Protein AF-A0A954CMR4-F1 (afdb_monomer_lite)

Secondary structure (DSSP, 8-state):
----PPPPPP---HHHHHHHHHHHHHTT---HHHHHHHHHHHHH-HHHHHHHHHHHHHHHHHHHHHHHHHSS--------TT-HHHHHHHHHHHHHHHHHHHHHHHHHHHHHHHHHHHH-HHHHHHHTSPPPP-SSTHHHHHHHHHHHHHHHTTSTT-------------TTHHHHSS-PPPHHHHHHHHHHHHHHHHHH-TT-HHHHHHHHHHHHTTT-HHHHHHHHHHHHTS---HHHHHHHHHHHHHHHHHTT-HHHHHHHHHHHHHTTHHHH-GGGTTHHHHHHHHHHHTT-HHHHHHHHHHHHHH-GGGHHHHHHHHHH-HHHHHHHHH-HHHHHHHHHH-TTTS------

Sequence (356 aa):
MSILRPVPPSHEDPCLQIQADLSAMLDGELEASLVRRVLVHSDACPSCRSFLEGIRMQARAHHELHSVENGEPGEFVQIGSDDPMRVEVETLRRQLMENRRILARILYELGRGFVFMGVSPRFSRVVQREPVPLPDMFQRARNLLDEVERIAVVLPGSSTGVVRGSEWVRARELFESGEIRTPAENLARGQELLREALILDEEQHDARIHLGHALHLSENNDAARVEFEKVLSFEIDLETRSYALLNLGNVHLDDGRFEQAIECFTELVDSGIVERSSNFGLTHFNLAIAYGLIEDFEQCEVWLSRLYREMPHKRRMIAEQLRAHEYFAETLARHPRAQRFLAERLPGWFPIADVI

Foldseek 3Di:
DDDDDDDPPPPDDVLLVLLLLVVCLLVVNHDPLCLLVNLLCCVLPPVSVVSLVVLLVVLVVLVVVVVVVPPDDDDDDPDDDDDVVVVVVVVVNVVSLSSLLSNLSSLLSSLLLLLVCLVDVVSVVVSQDFRDDDPDSVPSSVVVVVVVVVVVVPDPDDPPDDDPDDDDQTSNNSPVVDDDDHSLSSLVSSLVSLVSSCSSPVLPLSSLLSNLVSCVSVVNLVSSLVSLVSSCPDPDDPVSVLSSLQSNLVSCVVVVVLVSSLVSLVVNVVVVVCVVDVVSVCSLVSNLQSCLLVVVLVSNLVSVLVSVVPCVVCLVVSLVVCCVPVSSVVSVVVPVVSLVVSCVRPVSNRPDDDDD

pLDDT: mean 71.42, std 22.3, range [28.52, 98.69]

Structure (mmCIF, N/CA/C/O backbone):
data_AF-A0A954CMR4-F1
#
_entry.id   AF-A0A954CMR4-F1
#
loop_
_atom_site.group_PDB
_atom_site.id
_atom_site.type_symbol
_atom_site.label_atom_id
_atom_site.label_alt_id
_atom_site.label_comp_id
_atom_site.label_asym_id
_atom_site.label_entity_id
_atom_site.label_seq_id
_atom_site.pdbx_PDB_ins_code
_atom_site.Cartn_x
_atom_site.Cartn_y
_atom_site.Cartn_z
_atom_site.occupancy
_atom_site.B_iso_or_equiv
_atom_site.auth_seq_id
_atom_site.auth_comp_id
_atom_site.auth_asym_id
_atom_site.auth_atom_id
_atom_site.pdbx_PDB_model_num
ATOM 1 N N . MET A 1 1 ? 39.146 52.221 -25.966 1.00 36.91 1 MET A N 1
ATOM 2 C CA . MET A 1 1 ? 38.914 51.167 -24.956 1.00 36.91 1 MET A CA 1
ATOM 3 C C . MET A 1 1 ? 37.447 50.775 -25.013 1.00 36.91 1 MET A C 1
ATOM 5 O O . MET A 1 1 ? 36.627 51.438 -24.394 1.00 36.91 1 MET A O 1
ATOM 9 N N . SER A 1 2 ? 37.112 49.780 -25.838 1.00 32.22 2 SER A N 1
ATOM 10 C CA . SER A 1 2 ? 35.761 49.215 -25.891 1.00 32.22 2 SER A CA 1
ATOM 11 C C . SER A 1 2 ? 35.738 48.018 -24.950 1.00 32.22 2 SER A C 1
ATOM 13 O O . SER A 1 2 ? 36.538 47.096 -25.100 1.00 32.22 2 SER A O 1
ATOM 15 N N . ILE A 1 3 ? 34.910 48.112 -23.916 1.00 33.34 3 ILE A N 1
ATOM 16 C CA . ILE A 1 3 ? 34.776 47.121 -22.854 1.00 33.34 3 ILE A CA 1
ATOM 17 C C . ILE A 1 3 ? 34.037 45.919 -23.448 1.00 33.34 3 ILE A C 1
ATOM 19 O O . ILE A 1 3 ? 32.872 46.025 -23.830 1.00 33.34 3 ILE A O 1
ATOM 23 N N . LEU A 1 4 ? 34.740 44.789 -23.546 1.00 33.97 4 LEU A N 1
ATOM 24 C CA . LEU A 1 4 ? 34.161 43.484 -23.850 1.00 33.97 4 LEU A CA 1
ATOM 25 C C . LEU A 1 4 ? 33.071 43.188 -22.813 1.00 33.97 4 LEU A C 1
ATOM 27 O O . LEU A 1 4 ? 33.357 43.048 -21.625 1.00 33.97 4 LEU A O 1
ATOM 31 N N . ARG A 1 5 ? 31.814 43.121 -23.260 1.00 31.88 5 ARG A N 1
ATOM 32 C CA . ARG A 1 5 ? 30.733 42.543 -22.458 1.00 31.88 5 ARG A CA 1
ATOM 33 C C . ARG A 1 5 ? 30.962 41.028 -22.373 1.00 31.88 5 ARG A C 1
ATOM 35 O O . ARG A 1 5 ? 31.237 40.425 -23.410 1.00 31.88 5 ARG A O 1
ATOM 42 N N . PRO A 1 6 ? 30.846 40.410 -21.188 1.00 30.78 6 PRO A N 1
ATOM 43 C CA . PRO A 1 6 ? 30.893 38.961 -21.074 1.00 30.78 6 PRO A CA 1
ATOM 44 C C . PRO A 1 6 ? 29.697 38.353 -21.816 1.00 30.78 6 PRO A C 1
ATOM 46 O O . PRO A 1 6 ? 28.562 38.811 -21.672 1.00 30.78 6 PRO A O 1
ATOM 49 N N . VAL A 1 7 ? 29.972 37.339 -22.635 1.00 32.53 7 VAL A N 1
ATOM 50 C CA . VAL A 1 7 ? 28.959 36.465 -23.236 1.00 32.53 7 VAL A CA 1
ATOM 51 C C . VAL A 1 7 ? 28.272 35.710 -22.085 1.00 32.53 7 VAL A C 1
ATOM 53 O O . VAL A 1 7 ? 28.987 35.149 -21.252 1.00 32.53 7 VAL A O 1
ATOM 56 N N . PRO A 1 8 ? 26.930 35.725 -21.967 1.00 31.34 8 PRO A N 1
ATOM 57 C CA . PRO A 1 8 ? 26.240 34.948 -20.939 1.00 31.34 8 PRO A CA 1
ATOM 58 C C . PRO A 1 8 ? 26.490 33.445 -21.159 1.00 31.34 8 PRO A C 1
ATOM 60 O O . PRO A 1 8 ? 26.646 33.031 -22.311 1.00 31.34 8 PRO A O 1
ATOM 63 N N . PRO A 1 9 ? 26.548 32.624 -20.093 1.00 33.88 9 PRO A N 1
ATOM 64 C CA . PRO A 1 9 ? 26.742 31.185 -20.233 1.00 33.88 9 PRO A CA 1
ATOM 65 C C . PRO A 1 9 ? 25.637 30.609 -21.125 1.00 33.88 9 PRO A C 1
ATOM 67 O O . PRO A 1 9 ? 24.461 30.936 -20.967 1.00 33.88 9 PRO A O 1
ATOM 70 N N . SER A 1 10 ? 26.037 29.802 -22.106 1.00 40.06 10 SER A N 1
ATOM 71 C CA . SER A 1 10 ? 25.146 29.082 -23.013 1.00 40.06 10 SER A CA 1
ATOM 72 C C . SER A 1 10 ? 24.083 28.324 -22.219 1.00 40.06 10 SER A C 1
ATOM 74 O O . SER A 1 10 ? 24.428 27.549 -21.333 1.00 40.06 10 SER A O 1
ATOM 76 N N . HIS A 1 11 ? 22.808 28.548 -22.540 1.00 41.78 11 HIS A N 1
ATOM 77 C CA . HIS A 1 11 ? 21.688 27.774 -22.010 1.00 41.78 11 HIS A CA 1
ATOM 78 C C . HIS A 1 11 ? 21.894 26.284 -22.330 1.00 41.78 11 HIS A C 1
ATOM 80 O O . HIS A 1 11 ? 21.782 25.882 -23.487 1.00 41.78 11 HIS A O 1
ATOM 86 N N . GLU A 1 12 ? 22.230 25.481 -21.321 1.00 51.41 12 GLU A N 1
ATOM 87 C CA . GLU A 1 12 ? 22.291 24.021 -21.419 1.00 51.41 12 GLU A CA 1
ATOM 88 C C . GLU A 1 12 ? 20.870 23.470 -21.612 1.00 51.41 12 GLU A C 1
ATOM 90 O O . GLU A 1 12 ? 19.952 23.829 -20.872 1.00 51.41 12 GLU A O 1
ATOM 95 N N . ASP A 1 13 ? 20.675 22.629 -22.633 1.00 59.72 13 ASP A N 1
ATOM 96 C CA . ASP A 1 13 ? 19.387 21.993 -22.920 1.00 59.72 13 ASP A CA 1
ATOM 97 C C . ASP A 1 13 ? 18.982 21.089 -21.737 1.00 59.72 13 ASP A C 1
ATOM 99 O O . ASP A 1 13 ? 19.665 20.097 -21.458 1.00 59.72 13 ASP A O 1
ATOM 103 N N . PRO A 1 14 ? 17.883 21.388 -21.018 1.00 57.72 14 PRO A N 1
ATOM 104 C CA . PRO A 1 14 ? 17.456 20.591 -19.872 1.00 57.72 14 PRO A CA 1
ATOM 105 C C . PRO A 1 14 ? 17.103 19.151 -20.244 1.00 57.72 14 PRO A C 1
ATOM 107 O O . PRO A 1 14 ? 17.183 18.290 -19.368 1.00 57.72 14 PRO A O 1
ATOM 110 N N . CYS A 1 15 ? 16.731 18.882 -21.502 1.00 62.03 15 CYS A N 1
ATOM 111 C CA . CYS A 1 15 ? 16.432 17.532 -21.969 1.00 62.03 15 CYS A CA 1
ATOM 112 C C . CYS A 1 15 ? 17.676 16.651 -21.899 1.00 62.03 15 CYS A C 1
ATOM 114 O O . CYS A 1 15 ? 17.560 15.498 -21.504 1.00 62.03 15 CYS A O 1
ATOM 116 N N . LEU A 1 16 ? 18.863 17.197 -22.184 1.00 62.41 16 LEU A N 1
ATOM 117 C CA . LEU A 1 16 ? 20.122 16.458 -22.068 1.00 62.41 16 LEU A CA 1
ATOM 118 C C . LEU A 1 16 ? 20.374 16.019 -20.627 1.00 62.41 16 LEU A C 1
ATOM 120 O O . LEU A 1 16 ? 20.737 14.872 -20.388 1.00 62.41 16 LEU A O 1
ATOM 124 N N . GLN A 1 17 ? 20.111 16.897 -19.653 1.00 67.50 17 GLN A N 1
ATOM 125 C CA . GLN A 1 17 ? 20.252 16.528 -18.246 1.00 67.50 17 GLN A CA 1
ATOM 126 C C . GLN A 1 17 ? 19.193 15.507 -17.818 1.00 67.50 17 GLN A C 1
ATOM 128 O O . GLN A 1 17 ? 19.506 14.625 -17.038 1.00 67.50 17 GLN A O 1
ATOM 133 N N . ILE A 1 18 ? 17.961 15.578 -18.329 1.00 69.06 18 ILE A N 1
ATOM 134 C CA . ILE A 1 18 ? 16.920 14.585 -18.012 1.00 69.06 18 ILE A CA 1
ATOM 135 C C . ILE A 1 18 ? 17.206 13.234 -18.667 1.00 69.06 18 ILE A C 1
ATOM 137 O O . ILE A 1 18 ? 16.963 12.207 -18.049 1.00 69.06 18 ILE A O 1
ATOM 141 N N . GLN A 1 19 ? 17.730 13.217 -19.889 1.00 65.25 19 GLN A N 1
ATOM 142 C CA . GLN A 1 19 ? 18.179 11.999 -20.565 1.00 65.25 19 GLN A CA 1
ATOM 143 C C . GLN A 1 19 ? 19.382 11.383 -19.843 1.00 65.25 19 GLN A C 1
ATOM 145 O O . GLN A 1 19 ? 19.424 10.170 -19.657 1.00 65.25 19 GLN A O 1
ATOM 150 N N . ALA A 1 20 ? 20.310 12.213 -19.360 1.00 64.94 20 ALA A N 1
ATOM 151 C CA . ALA A 1 20 ? 21.410 11.768 -18.515 1.00 64.94 20 ALA A CA 1
ATOM 152 C C . ALA A 1 20 ? 20.926 11.268 -17.150 1.00 64.94 20 ALA A C 1
ATOM 154 O O . ALA A 1 20 ? 21.405 10.242 -16.692 1.00 64.94 20 ALA A O 1
ATOM 155 N N . ASP A 1 21 ? 19.957 11.937 -16.524 1.00 70.00 21 ASP A N 1
ATOM 156 C CA . ASP A 1 21 ? 19.354 11.491 -15.268 1.00 70.00 21 ASP A CA 1
ATOM 157 C C . ASP A 1 21 ? 18.577 10.174 -15.487 1.00 70.00 21 ASP A C 1
ATOM 159 O O . ASP A 1 21 ? 18.650 9.289 -14.646 1.00 70.00 21 ASP A O 1
ATOM 163 N N . LEU A 1 22 ? 17.890 9.997 -16.628 1.00 66.62 22 LEU A N 1
ATOM 164 C CA . LEU A 1 22 ? 17.255 8.735 -17.042 1.00 66.62 22 LEU A CA 1
ATOM 165 C C . LEU A 1 22 ? 18.281 7.616 -17.236 1.00 66.62 22 LEU A C 1
ATOM 167 O O . LEU A 1 22 ? 18.025 6.489 -16.823 1.00 66.62 22 LEU A O 1
ATOM 171 N N . SER A 1 23 ? 19.435 7.924 -17.830 1.00 65.44 23 SER A N 1
ATOM 172 C CA . SER A 1 23 ? 20.532 6.963 -17.946 1.00 65.44 23 SER A CA 1
ATOM 173 C C . SER A 1 23 ? 21.162 6.661 -16.593 1.00 65.44 23 SER A C 1
ATOM 175 O O . SER A 1 23 ? 21.338 5.506 -16.261 1.00 65.44 23 SER A O 1
ATOM 177 N N . ALA A 1 24 ? 21.407 7.656 -15.743 1.00 65.00 24 ALA A N 1
ATOM 178 C CA . ALA A 1 24 ? 21.896 7.420 -14.387 1.00 65.00 24 ALA A CA 1
ATOM 179 C C . ALA A 1 24 ? 20.885 6.615 -13.554 1.00 65.00 24 ALA A C 1
ATOM 181 O O . ALA A 1 24 ? 21.263 5.871 -12.654 1.00 65.00 24 ALA A O 1
ATOM 182 N N . MET A 1 25 ? 19.587 6.747 -13.846 1.00 66.06 25 MET A N 1
ATOM 183 C CA . MET A 1 25 ? 18.538 5.924 -13.248 1.00 66.06 25 MET A CA 1
ATOM 184 C C . MET A 1 25 ? 18.606 4.476 -13.745 1.00 66.06 25 MET A C 1
ATOM 186 O O . MET A 1 25 ? 18.303 3.571 -12.972 1.00 66.06 25 MET A O 1
ATOM 190 N N . LEU A 1 26 ? 19.024 4.271 -15.001 1.00 59.44 26 LEU A N 1
ATOM 191 C CA . LEU A 1 26 ? 19.367 2.967 -15.579 1.00 59.44 26 LEU A CA 1
ATOM 192 C C . LEU A 1 26 ? 20.569 2.388 -14.821 1.00 59.44 26 LEU A C 1
ATOM 194 O O . LEU A 1 26 ? 20.504 1.315 -14.241 1.00 59.44 26 LEU A O 1
ATOM 198 N N . ASP A 1 27 ? 21.625 3.167 -14.665 1.00 55.94 27 ASP A N 1
ATOM 199 C CA . ASP A 1 27 ? 22.853 2.700 -14.022 1.00 55.94 27 ASP A CA 1
ATOM 200 C C . ASP A 1 27 ? 22.714 2.527 -12.489 1.00 55.94 27 ASP A C 1
ATOM 202 O O . ASP A 1 27 ? 23.653 2.118 -11.810 1.00 55.94 27 ASP A O 1
ATOM 206 N N . GLY A 1 28 ? 21.540 2.831 -11.912 1.00 55.22 28 GLY A N 1
ATOM 207 C CA . GLY A 1 28 ? 21.283 2.768 -10.468 1.00 55.22 28 GLY A CA 1
ATOM 208 C C . GLY A 1 28 ? 21.996 3.863 -9.663 1.00 55.22 28 GLY A C 1
ATOM 209 O O . GLY A 1 28 ? 22.033 3.810 -8.435 1.00 55.22 28 GLY A O 1
ATOM 210 N N . GLU A 1 29 ? 22.549 4.866 -10.343 1.00 62.88 29 GLU A N 1
ATOM 211 C CA . GLU A 1 29 ? 23.354 5.945 -9.768 1.00 62.88 29 GLU A CA 1
ATOM 212 C C . GLU A 1 29 ? 22.549 7.222 -9.489 1.00 62.88 29 GLU A C 1
ATOM 214 O O . GLU A 1 29 ? 23.080 8.179 -8.916 1.00 62.88 29 GLU A O 1
ATOM 219 N N . LEU A 1 30 ? 21.278 7.274 -9.904 1.00 67.00 30 LEU A N 1
ATOM 220 C CA . LEU A 1 30 ? 20.450 8.458 -9.712 1.00 67.00 30 LEU A CA 1
ATOM 221 C C . LEU A 1 30 ? 20.027 8.617 -8.247 1.00 67.00 30 LEU A C 1
ATOM 223 O O . LEU A 1 30 ? 19.384 7.749 -7.657 1.00 67.00 30 LEU A O 1
ATOM 227 N N . GLU A 1 31 ? 20.304 9.789 -7.678 1.00 59.56 31 GLU A N 1
ATOM 228 C CA . GLU A 1 31 ? 19.814 10.138 -6.349 1.00 59.56 31 GLU A CA 1
ATOM 229 C C . GLU A 1 31 ? 18.276 10.147 -6.294 1.00 59.56 31 GLU A C 1
ATOM 231 O O . GLU A 1 31 ? 17.597 10.695 -7.168 1.00 59.56 31 GLU A O 1
ATOM 236 N N . ALA A 1 32 ? 17.705 9.633 -5.200 1.00 53.88 32 ALA A N 1
ATOM 237 C CA . ALA A 1 32 ? 16.252 9.593 -4.991 1.00 53.88 32 ALA A CA 1
ATOM 238 C C . ALA A 1 32 ? 15.579 10.983 -5.076 1.00 53.88 32 ALA A C 1
ATOM 240 O O . ALA A 1 32 ? 14.405 11.097 -5.433 1.00 53.88 32 ALA A O 1
ATOM 241 N N . SER A 1 33 ? 16.325 12.051 -4.776 1.00 54.81 33 SER A N 1
ATOM 242 C CA . SER A 1 33 ? 15.893 13.450 -4.891 1.00 54.81 33 SER A CA 1
ATOM 243 C C . SER A 1 33 ? 15.630 13.881 -6.346 1.00 54.81 33 SER A C 1
ATOM 245 O O . SER A 1 33 ? 14.777 14.743 -6.586 1.00 54.81 33 SER A O 1
ATOM 247 N N . LEU A 1 34 ? 16.315 13.262 -7.316 1.00 63.38 34 LEU A N 1
ATOM 248 C CA . LEU A 1 34 ? 16.291 13.600 -8.742 1.00 63.38 34 LEU A CA 1
ATOM 249 C C . LEU A 1 34 ? 15.269 12.787 -9.545 1.00 63.38 34 LEU A C 1
ATOM 251 O O . LEU A 1 34 ? 14.775 13.274 -10.565 1.00 63.38 34 LEU A O 1
ATOM 255 N N . VAL A 1 35 ? 14.854 11.617 -9.046 1.00 63.38 35 VAL A N 1
ATOM 256 C CA . VAL A 1 35 ? 13.802 10.768 -9.650 1.00 63.38 35 VAL A CA 1
ATOM 257 C C . VAL A 1 35 ? 12.533 11.573 -9.940 1.00 63.38 35 VAL A C 1
ATOM 259 O O . VAL A 1 35 ? 11.907 11.440 -10.989 1.00 63.38 35 VAL A O 1
ATOM 262 N N . ARG A 1 36 ? 12.186 12.494 -9.038 1.00 62.06 36 ARG A N 1
ATOM 263 C CA . ARG A 1 36 ? 11.045 13.402 -9.185 1.00 62.06 36 ARG A CA 1
ATOM 264 C C . ARG A 1 36 ? 11.131 14.289 -10.431 1.00 62.06 36 ARG A C 1
ATOM 266 O O . ARG A 1 36 ? 10.120 14.554 -11.076 1.00 62.06 36 ARG A O 1
ATOM 273 N N . ARG A 1 37 ? 12.320 14.803 -10.737 1.00 68.12 37 ARG A N 1
ATOM 274 C CA . ARG A 1 37 ? 12.542 15.694 -11.879 1.00 68.12 37 ARG A CA 1
ATOM 275 C C . ARG A 1 37 ? 12.402 14.914 -13.187 1.00 68.12 37 ARG A C 1
ATOM 277 O O . ARG A 1 37 ? 11.725 15.381 -14.100 1.00 68.12 37 ARG A O 1
ATOM 284 N N . VAL A 1 38 ? 12.985 13.715 -13.225 1.00 70.69 38 VAL A N 1
ATOM 285 C CA . VAL A 1 38 ? 12.868 12.765 -14.337 1.00 70.69 38 VAL A CA 1
ATOM 286 C C . VAL A 1 38 ? 11.410 12.394 -14.587 1.00 70.69 38 VAL A C 1
ATOM 288 O O . VAL A 1 38 ? 10.941 12.516 -15.715 1.00 70.69 38 VAL A O 1
ATOM 29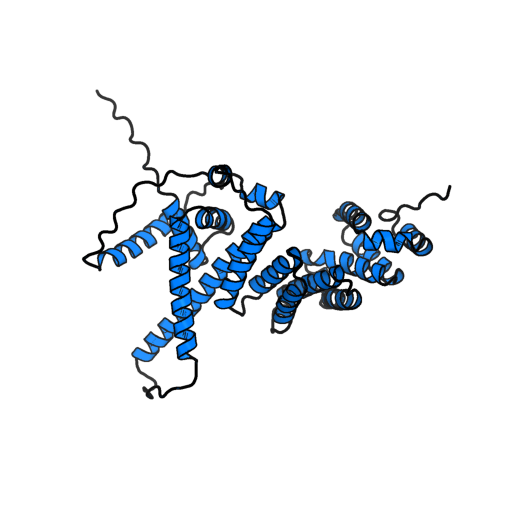1 N N . LEU A 1 39 ? 10.673 12.037 -13.532 1.00 65.81 39 LEU A N 1
ATOM 292 C CA . LEU A 1 39 ? 9.236 11.745 -13.554 1.00 65.81 39 LEU A CA 1
ATOM 293 C C . LEU A 1 39 ? 8.424 12.823 -14.274 1.00 65.81 39 LEU A C 1
ATOM 295 O O . LEU A 1 39 ? 7.735 12.540 -15.249 1.00 65.81 39 LEU A O 1
ATOM 299 N N . VAL A 1 40 ? 8.523 14.065 -13.799 1.00 65.31 40 VAL A N 1
ATOM 300 C CA . VAL A 1 40 ? 7.712 15.177 -14.312 1.00 65.31 40 VAL A CA 1
ATOM 301 C C . VAL A 1 40 ? 8.105 15.534 -15.743 1.00 65.31 40 VAL A C 1
ATOM 303 O O . VAL A 1 40 ? 7.242 15.775 -16.585 1.00 65.31 40 VAL A O 1
ATOM 306 N N . HIS A 1 41 ? 9.405 15.572 -16.039 1.00 70.62 41 HIS A N 1
ATOM 307 C CA . HIS A 1 41 ? 9.870 16.044 -17.336 1.00 70.62 41 HIS A CA 1
ATOM 308 C C . HIS A 1 41 ? 9.747 14.985 -18.437 1.00 70.62 41 HIS A C 1
ATOM 310 O O . HIS A 1 41 ? 9.295 15.317 -19.528 1.00 70.62 41 HIS A O 1
ATOM 316 N N . SER A 1 42 ? 10.107 13.722 -18.176 1.00 72.25 42 SER A N 1
ATOM 317 C CA . SER A 1 42 ? 9.976 12.633 -19.167 1.00 72.25 42 SER A CA 1
ATOM 318 C C . SER A 1 42 ? 8.527 12.377 -19.565 1.00 72.25 42 SER A C 1
ATOM 320 O O . SER A 1 42 ? 8.247 11.946 -20.681 1.00 72.25 42 SER A O 1
ATOM 322 N N . ASP A 1 43 ? 7.599 12.695 -18.672 1.00 67.56 43 ASP A N 1
ATOM 323 C CA . ASP A 1 43 ? 6.186 12.577 -18.941 1.00 67.56 43 ASP A CA 1
ATOM 324 C C . ASP A 1 43 ? 5.629 13.779 -19.722 1.00 67.56 43 ASP A C 1
ATOM 326 O O . ASP A 1 43 ? 4.883 13.578 -20.677 1.00 67.56 43 ASP A O 1
ATOM 330 N N . ALA A 1 44 ? 6.024 15.015 -19.407 1.00 64.06 44 ALA A N 1
ATOM 331 C CA . ALA A 1 44 ? 5.490 16.212 -20.067 1.00 64.06 44 ALA A CA 1
ATOM 332 C C . ALA A 1 44 ? 6.218 16.602 -21.372 1.00 64.06 44 ALA A C 1
ATOM 334 O O . ALA A 1 44 ? 5.617 17.211 -22.256 1.00 64.06 44 ALA A O 1
ATOM 335 N N . CYS A 1 45 ? 7.501 16.260 -21.515 1.00 65.94 45 CYS A N 1
ATOM 336 C CA . CYS A 1 45 ? 8.335 16.656 -22.648 1.00 65.94 45 CYS A CA 1
ATOM 337 C C . CYS A 1 45 ? 8.331 15.586 -23.757 1.00 65.94 45 CYS A C 1
ATOM 339 O O . CYS A 1 45 ? 8.810 14.474 -23.518 1.00 65.94 45 CYS A O 1
ATOM 341 N N . PRO A 1 46 ? 7.870 15.893 -24.989 1.00 65.56 46 PRO A N 1
ATOM 342 C CA . PRO A 1 46 ? 7.813 14.913 -26.077 1.00 65.56 46 PRO A CA 1
ATOM 343 C C . PRO A 1 46 ? 9.164 14.280 -26.436 1.00 65.56 46 PRO A C 1
ATOM 345 O O . PRO A 1 46 ? 9.209 13.093 -26.757 1.00 65.56 46 PRO A O 1
ATOM 348 N N . SER A 1 47 ? 10.269 15.032 -26.360 1.00 65.44 47 SER A N 1
ATOM 349 C CA . SER A 1 47 ? 11.608 14.514 -26.681 1.00 65.44 47 SER A CA 1
ATOM 350 C C . SER A 1 47 ? 12.086 13.500 -25.641 1.00 65.44 47 SER A C 1
ATOM 352 O O . SER A 1 47 ? 12.527 12.410 -25.997 1.00 65.44 47 SER A O 1
ATOM 354 N N . CYS A 1 48 ? 11.942 13.815 -24.351 1.00 65.25 48 CYS A N 1
ATOM 355 C CA . CYS A 1 48 ? 12.313 12.911 -23.262 1.00 65.25 48 CYS A CA 1
ATOM 356 C C . CYS A 1 48 ? 11.362 11.712 -23.165 1.00 65.25 48 CYS A C 1
ATOM 358 O O . CYS A 1 48 ? 11.810 10.612 -22.847 1.00 65.25 48 CYS A O 1
ATOM 360 N N . ARG A 1 49 ? 10.079 11.895 -23.507 1.00 71.19 49 ARG A N 1
ATOM 361 C CA . ARG A 1 49 ? 9.118 10.796 -23.641 1.00 71.19 49 ARG A CA 1
ATOM 362 C C . ARG A 1 49 ? 9.539 9.826 -24.742 1.00 71.19 49 ARG A C 1
ATOM 364 O O . ARG A 1 49 ? 9.616 8.630 -24.489 1.00 71.19 49 ARG A O 1
ATOM 371 N N . SER A 1 50 ? 9.879 10.350 -25.921 1.00 62.12 50 SER A N 1
ATOM 372 C CA . SER A 1 50 ? 10.350 9.547 -27.059 1.00 62.12 50 SER A CA 1
ATOM 373 C C . SER A 1 50 ? 11.662 8.824 -26.735 1.00 62.12 50 SER A C 1
ATOM 375 O O . SER A 1 50 ? 11.847 7.671 -27.108 1.00 62.12 50 SER A O 1
ATOM 377 N N . PHE A 1 51 ? 12.568 9.478 -26.001 1.00 63.47 51 PHE A N 1
ATOM 378 C CA . PHE A 1 51 ? 13.814 8.866 -25.535 1.00 63.47 51 PHE A CA 1
ATOM 379 C C . PHE A 1 51 ? 13.554 7.694 -24.575 1.00 63.47 51 PHE A C 1
ATOM 381 O O . PHE A 1 51 ? 14.068 6.597 -24.785 1.00 63.47 51 PHE A O 1
ATOM 388 N N . LEU A 1 52 ? 12.694 7.892 -23.569 1.00 69.38 52 LEU A N 1
ATOM 389 C CA . LEU A 1 52 ? 12.273 6.828 -22.655 1.00 69.38 52 LEU A CA 1
ATOM 390 C C . LEU A 1 52 ? 11.546 5.689 -23.394 1.00 69.38 52 LEU A C 1
ATOM 392 O O . LEU A 1 52 ? 11.741 4.519 -23.070 1.00 69.38 52 LEU A O 1
ATOM 396 N N . GLU A 1 53 ? 10.721 6.003 -24.394 1.00 65.19 53 GLU A N 1
ATOM 397 C CA . GLU A 1 53 ? 10.093 5.009 -25.273 1.00 65.19 53 GLU A CA 1
ATOM 398 C C . GLU A 1 53 ? 11.128 4.217 -26.079 1.00 65.19 53 GLU A C 1
ATOM 400 O O . GLU A 1 53 ? 10.994 3.002 -26.183 1.00 65.19 53 GLU A O 1
ATOM 405 N N . GLY A 1 54 ? 12.191 4.859 -26.569 1.00 60.44 54 GLY A N 1
ATOM 406 C CA . GLY A 1 54 ? 13.325 4.189 -27.210 1.00 60.44 54 GLY A CA 1
ATOM 407 C C . GLY A 1 54 ? 13.997 3.165 -26.292 1.00 60.44 54 GLY A C 1
ATOM 408 O O . GLY A 1 54 ? 14.136 2.002 -26.673 1.00 60.44 54 GLY A O 1
ATOM 409 N N . ILE A 1 55 ? 14.313 3.565 -25.053 1.00 63.75 55 ILE A N 1
ATOM 410 C CA . ILE A 1 55 ? 14.870 2.666 -24.025 1.00 63.75 55 ILE A CA 1
ATOM 411 C C . ILE A 1 55 ? 13.912 1.491 -23.761 1.00 63.75 55 ILE A C 1
ATOM 413 O O . ILE A 1 55 ? 14.332 0.334 -23.705 1.00 63.75 55 ILE A O 1
ATOM 417 N N . ARG A 1 56 ? 12.604 1.766 -23.654 1.00 65.19 56 ARG A N 1
ATOM 418 C CA . ARG A 1 56 ? 11.572 0.739 -23.431 1.00 65.19 56 ARG A CA 1
ATOM 419 C C . ARG A 1 56 ? 11.458 -0.241 -24.591 1.00 65.19 56 ARG A C 1
ATOM 421 O O . ARG A 1 56 ? 11.382 -1.443 -24.351 1.00 65.19 56 ARG A O 1
ATOM 428 N N . MET A 1 57 ? 11.451 0.243 -25.831 1.00 62.09 57 MET A N 1
ATOM 429 C CA . MET A 1 57 ? 11.395 -0.611 -27.021 1.00 62.09 57 MET A CA 1
ATOM 430 C C . MET A 1 57 ? 12.618 -1.517 -27.109 1.00 62.09 57 MET A C 1
ATOM 432 O O . MET A 1 57 ? 12.465 -2.709 -27.363 1.00 62.09 57 MET A O 1
ATOM 436 N N . GLN A 1 58 ? 13.810 -0.979 -26.843 1.00 60.16 58 GLN A N 1
ATOM 437 C CA . GLN A 1 58 ? 15.042 -1.759 -26.857 1.00 60.16 58 GLN A CA 1
ATOM 438 C C . GLN A 1 58 ? 14.993 -2.887 -25.818 1.00 60.16 58 GLN A C 1
ATOM 440 O O . GLN A 1 58 ? 15.202 -4.050 -26.155 1.00 60.16 58 GLN A O 1
ATOM 445 N N . ALA A 1 59 ? 14.633 -2.584 -24.573 1.00 59.19 59 ALA A N 1
ATOM 446 C CA . ALA A 1 59 ? 14.542 -3.596 -23.524 1.00 59.19 59 ALA A CA 1
ATOM 447 C C . ALA A 1 59 ? 13.438 -4.643 -23.763 1.00 59.19 59 ALA A C 1
ATOM 449 O O . ALA A 1 59 ? 13.633 -5.815 -23.447 1.00 59.19 59 ALA A O 1
ATOM 450 N N . ARG A 1 60 ? 12.293 -4.255 -24.346 1.00 60.09 60 ARG A N 1
ATOM 451 C CA . ARG A 1 60 ? 11.224 -5.197 -24.727 1.00 60.09 60 ARG A CA 1
ATOM 452 C C . ARG A 1 60 ? 11.651 -6.120 -25.861 1.00 60.09 60 ARG A C 1
ATOM 454 O O . ARG A 1 60 ? 11.478 -7.326 -25.736 1.00 60.09 60 ARG A O 1
ATOM 461 N N . ALA A 1 61 ? 12.255 -5.578 -26.919 1.00 57.12 61 ALA A N 1
ATOM 462 C CA . ALA A 1 61 ? 12.794 -6.381 -28.015 1.00 57.12 61 ALA A CA 1
ATOM 463 C C . ALA A 1 61 ? 13.820 -7.400 -27.494 1.00 57.12 61 ALA A C 1
ATOM 465 O O . ALA A 1 61 ? 13.827 -8.563 -27.889 1.00 57.12 61 ALA A O 1
ATOM 466 N N . HIS A 1 62 ? 14.643 -6.986 -26.534 1.00 59.84 62 HIS A N 1
ATOM 467 C CA . HIS A 1 62 ? 15.578 -7.870 -25.852 1.00 59.84 62 HIS A CA 1
ATOM 468 C C . HIS A 1 62 ? 14.899 -8.933 -24.968 1.00 59.84 62 HIS A C 1
ATOM 470 O O . HIS A 1 62 ? 15.335 -10.084 -24.963 1.00 59.84 62 HIS A O 1
ATOM 476 N N . HIS A 1 63 ? 13.817 -8.597 -24.261 1.00 59.03 63 HIS A N 1
ATOM 477 C CA . HIS A 1 63 ? 13.008 -9.573 -23.524 1.00 59.03 63 HIS A CA 1
ATOM 478 C C . HIS A 1 63 ? 12.376 -10.620 -24.455 1.00 59.03 63 HIS A C 1
ATOM 480 O O . HIS A 1 63 ? 12.459 -11.816 -24.178 1.00 59.03 63 HIS A O 1
ATOM 486 N N . GLU A 1 64 ? 11.783 -10.191 -25.572 1.00 59.09 64 GLU A N 1
ATOM 487 C CA . GLU A 1 64 ? 11.176 -11.087 -26.562 1.00 59.09 64 GLU A CA 1
ATOM 488 C C . GLU A 1 64 ? 12.209 -12.071 -27.127 1.00 59.09 64 GLU A C 1
ATOM 490 O O . GLU A 1 64 ? 11.958 -13.276 -27.137 1.00 59.09 64 GLU A O 1
ATOM 495 N N . LEU A 1 65 ? 13.410 -11.597 -27.478 1.00 57.06 65 LEU A N 1
ATOM 496 C CA . LEU A 1 65 ? 14.516 -12.457 -27.917 1.00 57.06 65 LEU A CA 1
ATOM 497 C C . LEU A 1 65 ? 14.899 -13.502 -26.857 1.00 57.06 65 LEU A C 1
ATOM 499 O O . LEU A 1 65 ? 15.034 -14.682 -27.177 1.00 57.06 65 LEU A O 1
ATOM 503 N N . HIS A 1 66 ? 15.000 -13.106 -25.585 1.00 53.53 66 HIS A N 1
ATOM 504 C CA . HIS A 1 66 ? 15.287 -14.037 -24.490 1.00 53.53 66 HIS A CA 1
ATOM 505 C C . HIS A 1 66 ? 14.158 -15.060 -24.268 1.00 53.53 66 HIS A C 1
ATOM 507 O O . HIS A 1 66 ? 14.424 -16.217 -23.945 1.00 53.53 66 HIS A O 1
ATOM 513 N N . SER A 1 67 ? 12.892 -14.666 -24.431 1.00 53.75 67 SER A N 1
ATOM 514 C CA . SER A 1 67 ? 11.752 -15.586 -24.299 1.00 53.75 67 SER A CA 1
ATOM 515 C C . SER A 1 67 ? 11.727 -16.650 -25.405 1.00 53.75 67 SER A C 1
ATOM 517 O O . SER A 1 67 ? 11.399 -17.804 -25.138 1.00 53.75 67 SER A O 1
ATOM 519 N N . VAL A 1 68 ? 12.156 -16.289 -26.620 1.00 53.66 68 VAL A N 1
ATOM 520 C CA . VAL A 1 68 ? 12.270 -17.203 -27.766 1.00 53.66 68 VAL A CA 1
ATOM 521 C C . VAL A 1 68 ? 13.441 -18.174 -27.596 1.00 53.66 68 VAL A C 1
ATOM 523 O O . VAL A 1 68 ? 13.299 -19.345 -27.930 1.00 53.66 68 VAL A O 1
ATOM 526 N N . GLU A 1 69 ? 14.569 -17.737 -27.027 1.00 49.38 69 GLU A N 1
ATOM 527 C CA . GLU A 1 69 ? 15.722 -18.615 -26.759 1.00 49.38 69 GLU A CA 1
ATOM 528 C C . GLU A 1 69 ? 15.479 -19.657 -25.648 1.00 49.38 69 GLU A C 1
ATOM 530 O O . GLU A 1 69 ? 16.198 -20.653 -25.590 1.00 49.38 69 GLU A O 1
ATOM 535 N N . ASN A 1 70 ? 14.484 -19.443 -24.777 1.00 47.16 70 ASN A N 1
ATOM 536 C CA . ASN A 1 70 ? 14.133 -20.352 -23.675 1.00 47.16 70 ASN A CA 1
ATOM 537 C C . ASN A 1 70 ? 12.848 -21.175 -23.920 1.00 47.16 70 ASN A C 1
ATOM 539 O O . ASN A 1 70 ? 12.506 -22.024 -23.094 1.00 47.16 70 ASN A O 1
ATOM 543 N N . GLY A 1 71 ? 12.131 -20.941 -25.026 1.00 39.94 71 GLY A N 1
ATOM 544 C CA . GLY A 1 71 ? 11.067 -21.829 -25.513 1.00 39.94 71 GLY A CA 1
ATOM 545 C C . GLY A 1 71 ? 11.652 -23.087 -26.169 1.00 39.94 71 GLY A C 1
ATOM 546 O O . GLY A 1 71 ? 12.798 -23.049 -26.594 1.00 39.94 71 GLY A O 1
ATOM 547 N N . GLU A 1 72 ? 10.881 -24.187 -26.190 1.00 34.38 72 GLU A N 1
ATOM 548 C CA . GLU A 1 72 ? 11.257 -25.571 -26.569 1.00 34.38 72 GLU A CA 1
ATOM 549 C C . GLU A 1 72 ? 12.583 -25.756 -27.339 1.00 34.38 72 GLU A C 1
ATOM 551 O O . GLU A 1 72 ? 12.794 -25.099 -28.360 1.00 34.38 72 GLU A O 1
ATOM 556 N N . PRO A 1 73 ? 13.446 -26.715 -26.934 1.00 38.22 73 PRO A N 1
ATOM 557 C CA . PRO A 1 73 ? 14.757 -26.917 -27.539 1.00 38.22 73 PRO A CA 1
ATOM 558 C C . PRO A 1 73 ? 14.629 -27.424 -28.983 1.00 38.22 73 PRO A C 1
ATOM 560 O O . PRO A 1 73 ? 14.693 -28.621 -29.255 1.00 38.22 73 PRO A O 1
ATOM 563 N N . GLY A 1 74 ? 14.471 -26.504 -29.929 1.00 40.91 74 GLY A N 1
ATOM 564 C CA . GLY A 1 74 ? 14.728 -26.744 -31.339 1.00 40.91 74 GLY A CA 1
ATOM 565 C C . GLY A 1 74 ? 16.233 -26.875 -31.533 1.00 40.91 74 GLY A C 1
ATOM 566 O O . GLY A 1 74 ? 16.961 -25.942 -31.222 1.00 40.91 74 GLY A O 1
ATOM 567 N N . GLU A 1 75 ? 16.678 -28.055 -31.974 1.00 37.75 75 GLU A N 1
ATOM 568 C CA . GLU A 1 75 ? 18.036 -28.448 -32.393 1.00 37.75 75 GLU A CA 1
ATOM 569 C C . GLU A 1 75 ? 19.111 -27.337 -32.397 1.00 37.75 75 GLU A C 1
ATOM 571 O O . GLU A 1 75 ? 19.565 -26.880 -33.446 1.00 37.75 75 GLU A O 1
ATOM 576 N N . PHE A 1 76 ? 19.598 -26.935 -31.220 1.00 42.53 76 PHE A N 1
ATOM 577 C CA . PHE A 1 76 ? 20.820 -26.143 -31.136 1.00 42.53 76 PHE A CA 1
ATOM 578 C C . PHE A 1 76 ? 22.025 -27.083 -31.140 1.00 42.53 76 PHE A C 1
ATOM 580 O O . PHE A 1 76 ? 22.189 -27.944 -30.273 1.00 42.53 76 PHE A O 1
ATOM 587 N N . VAL A 1 77 ? 22.861 -26.909 -32.163 1.00 41.81 77 VAL A N 1
ATOM 588 C CA . VAL A 1 77 ? 24.119 -27.619 -32.408 1.00 41.81 77 VAL A CA 1
ATOM 589 C C . VAL A 1 77 ? 24.942 -27.723 -31.117 1.00 41.81 77 VAL A C 1
ATOM 591 O O . VAL A 1 77 ? 25.252 -26.720 -30.469 1.00 41.81 77 VAL A O 1
ATOM 594 N N . GLN A 1 78 ? 25.320 -28.951 -30.743 1.00 39.84 78 GLN A N 1
ATOM 595 C CA . GLN A 1 78 ? 26.260 -29.214 -29.652 1.00 39.84 78 GLN A CA 1
ATOM 596 C C . GLN A 1 78 ? 27.642 -28.646 -30.005 1.00 39.84 78 GLN A C 1
ATOM 598 O O . GLN A 1 78 ? 28.474 -29.306 -30.620 1.00 39.84 78 GLN A O 1
ATOM 603 N N . ILE A 1 79 ? 27.878 -27.400 -29.614 1.00 46.91 79 ILE A N 1
ATOM 604 C CA . ILE A 1 79 ? 29.197 -26.768 -29.631 1.00 46.91 79 ILE A CA 1
ATOM 605 C C . ILE A 1 79 ? 29.923 -27.146 -28.327 1.00 46.91 79 ILE A C 1
ATOM 607 O O . ILE A 1 79 ? 29.332 -27.074 -27.248 1.00 46.91 79 ILE A O 1
ATOM 611 N N . GLY A 1 80 ? 31.176 -27.600 -28.438 1.00 48.00 80 GLY A N 1
ATOM 612 C CA . GLY A 1 80 ? 32.005 -28.073 -27.321 1.00 48.00 80 GLY A CA 1
ATOM 613 C C . GLY A 1 80 ? 32.226 -27.030 -26.215 1.00 48.00 80 GLY A C 1
ATOM 614 O O . GLY A 1 80 ? 32.049 -25.833 -26.421 1.00 48.00 80 GLY A O 1
ATOM 615 N N . SER A 1 81 ? 32.609 -27.502 -25.025 1.00 50.59 81 SER A N 1
ATOM 616 C CA . SER A 1 81 ? 32.619 -26.753 -23.756 1.00 50.59 81 SER A CA 1
ATOM 617 C C . SER A 1 81 ? 33.557 -25.540 -23.673 1.00 50.59 81 SER A C 1
ATOM 619 O O . SER A 1 81 ? 33.396 -24.752 -22.748 1.00 50.59 81 SER A O 1
ATOM 621 N N . ASP A 1 82 ? 34.471 -25.357 -24.631 1.00 52.56 82 ASP A N 1
ATOM 622 C CA . ASP A 1 82 ? 35.559 -24.364 -24.564 1.00 52.56 82 ASP A CA 1
ATOM 623 C C . ASP A 1 82 ? 35.507 -23.312 -25.694 1.00 52.56 82 ASP A C 1
ATOM 625 O O . ASP A 1 82 ? 36.522 -22.702 -26.031 1.00 52.56 82 ASP A O 1
ATOM 629 N N . ASP A 1 83 ? 34.343 -23.102 -26.321 1.00 56.94 83 ASP A N 1
ATOM 630 C CA . ASP A 1 83 ? 34.201 -22.139 -27.422 1.00 56.94 83 ASP A CA 1
ATOM 631 C C . ASP A 1 83 ? 34.105 -20.683 -26.899 1.00 56.94 83 ASP A C 1
ATOM 633 O O . ASP A 1 83 ? 33.143 -20.358 -26.190 1.00 56.94 83 ASP A O 1
ATOM 637 N N . PRO A 1 84 ? 35.040 -19.772 -27.249 1.00 54.88 84 PRO A N 1
ATOM 638 C CA . PRO A 1 84 ? 34.959 -18.351 -26.893 1.00 54.88 84 PRO A CA 1
ATOM 639 C C . PRO A 1 84 ? 33.646 -17.688 -27.339 1.00 54.88 84 PRO A C 1
ATOM 641 O O . PRO A 1 84 ? 33.173 -16.773 -26.666 1.00 54.88 84 PRO A O 1
ATOM 644 N N . MET A 1 85 ? 32.997 -18.203 -28.390 1.00 51.06 85 MET A N 1
ATOM 645 C CA . MET A 1 85 ? 31.692 -17.723 -28.843 1.00 51.06 85 MET A CA 1
ATOM 646 C C . MET A 1 85 ? 30.575 -18.002 -27.818 1.00 51.06 85 MET A C 1
ATOM 648 O O . MET A 1 85 ? 29.660 -17.196 -27.672 1.00 51.06 85 MET A O 1
ATOM 652 N N . ARG A 1 86 ? 30.653 -19.098 -27.041 1.00 58.50 86 ARG A N 1
ATOM 653 C CA . ARG A 1 86 ? 29.702 -19.373 -25.942 1.00 58.50 86 ARG A CA 1
ATOM 654 C C . ARG A 1 86 ? 29.892 -18.418 -24.767 1.00 58.50 86 ARG A C 1
ATOM 656 O O . ARG A 1 86 ? 28.903 -18.000 -24.175 1.00 58.50 86 ARG A O 1
ATOM 663 N N . VAL A 1 87 ? 31.135 -18.060 -24.434 1.00 60.06 87 VAL A N 1
ATOM 664 C CA . VAL A 1 87 ? 31.433 -17.105 -23.349 1.00 60.06 87 VAL A CA 1
ATOM 665 C C . VAL A 1 87 ? 30.917 -15.710 -23.700 1.00 60.06 87 VAL A C 1
ATOM 667 O O . VAL A 1 87 ? 30.350 -15.032 -22.843 1.00 60.06 87 VAL A O 1
ATOM 670 N N . GLU A 1 88 ? 31.068 -15.295 -24.957 1.00 53.06 88 GLU A N 1
ATOM 671 C CA . GLU A 1 88 ? 30.564 -14.012 -25.447 1.00 53.06 88 GLU A CA 1
ATOM 672 C C . GLU A 1 88 ? 29.027 -13.976 -25.451 1.00 53.06 88 GLU A C 1
ATOM 674 O O . GLU A 1 88 ? 28.437 -13.038 -24.916 1.00 53.06 88 GLU A O 1
ATOM 679 N N . VAL A 1 89 ? 28.369 -15.044 -25.923 1.00 58.22 89 VAL A N 1
ATOM 680 C CA . VAL A 1 89 ? 26.901 -15.186 -25.871 1.00 58.22 89 VAL A CA 1
ATOM 681 C C . VAL A 1 89 ? 26.376 -15.182 -24.430 1.00 58.22 89 VAL A C 1
ATOM 683 O O . VAL A 1 89 ? 25.407 -14.487 -24.134 1.00 58.22 89 VAL A O 1
ATOM 686 N N . GLU A 1 90 ? 27.025 -15.895 -23.509 1.00 61.50 90 GLU A N 1
ATOM 687 C CA . GLU A 1 90 ? 26.639 -15.916 -22.091 1.00 61.50 90 GLU A CA 1
ATOM 688 C C . GLU A 1 90 ? 26.847 -14.549 -21.413 1.00 61.50 90 GLU A C 1
ATOM 690 O O . GLU A 1 90 ? 26.047 -14.122 -20.578 1.00 61.50 90 GLU A O 1
ATOM 695 N N . THR A 1 91 ? 27.897 -13.819 -21.799 1.00 61.44 91 THR A N 1
ATOM 696 C CA . THR A 1 91 ? 28.152 -12.453 -21.316 1.00 61.44 91 THR A CA 1
ATOM 697 C C . THR A 1 91 ? 27.078 -11.486 -21.809 1.00 61.44 91 THR A C 1
ATOM 699 O O . THR A 1 91 ? 26.526 -10.731 -21.007 1.00 61.44 91 THR A O 1
ATOM 702 N N . LEU A 1 92 ? 26.724 -11.554 -23.095 1.00 53.91 92 LEU A N 1
ATOM 703 C CA . LEU A 1 92 ? 25.654 -10.749 -23.683 1.00 53.91 92 LEU A CA 1
ATOM 704 C C . LEU A 1 92 ? 24.300 -11.064 -23.038 1.00 53.91 92 LEU A C 1
ATOM 706 O O . LEU A 1 92 ? 23.568 -10.142 -22.688 1.00 53.91 92 LEU A O 1
ATOM 710 N N . ARG A 1 93 ? 23.988 -12.344 -22.794 1.00 58.31 93 ARG A N 1
ATOM 711 C CA . ARG A 1 93 ? 22.772 -12.761 -22.071 1.00 58.31 93 ARG A CA 1
ATOM 712 C C . ARG A 1 93 ? 22.707 -12.173 -20.667 1.00 58.31 93 ARG A C 1
ATOM 714 O O . ARG A 1 93 ? 21.657 -11.680 -20.259 1.00 58.31 93 ARG A O 1
ATOM 721 N N . ARG A 1 94 ? 23.822 -12.172 -19.934 1.00 64.38 94 ARG A N 1
ATOM 722 C CA . ARG A 1 94 ? 23.881 -11.580 -18.592 1.00 64.38 94 ARG A CA 1
ATOM 723 C C . ARG A 1 94 ? 23.632 -10.073 -18.620 1.00 64.38 94 ARG A C 1
ATOM 725 O O . ARG A 1 94 ? 22.785 -9.599 -17.869 1.00 64.38 94 ARG A O 1
ATOM 732 N N . GLN A 1 95 ? 24.309 -9.351 -19.515 1.00 60.25 95 GLN A N 1
ATOM 733 C CA . GLN A 1 95 ? 24.099 -7.911 -19.714 1.00 60.25 95 GLN A CA 1
ATOM 734 C C . GLN A 1 95 ? 22.649 -7.602 -20.100 1.00 60.25 95 GLN A C 1
ATOM 736 O O . GLN A 1 95 ? 22.070 -6.619 -19.647 1.00 60.25 95 GLN A O 1
ATOM 741 N N . LEU A 1 96 ? 22.028 -8.473 -20.896 1.00 59.31 96 LEU A N 1
ATOM 742 C CA . LEU A 1 96 ? 20.633 -8.341 -21.290 1.00 59.31 96 LEU A CA 1
ATOM 743 C C . LEU A 1 96 ? 19.674 -8.421 -20.106 1.00 59.31 96 LEU A C 1
ATOM 745 O O . LEU A 1 96 ? 18.778 -7.590 -19.963 1.00 59.31 96 LEU A O 1
ATOM 749 N N . MET A 1 97 ? 19.869 -9.433 -19.262 1.00 64.81 97 MET A N 1
ATOM 750 C CA . MET A 1 97 ? 19.064 -9.652 -18.064 1.00 64.81 97 MET A CA 1
ATOM 751 C C . MET A 1 97 ? 19.237 -8.508 -17.064 1.00 64.81 97 MET A C 1
ATOM 753 O O . MET A 1 97 ? 18.264 -8.074 -16.449 1.00 64.81 97 MET A O 1
ATOM 757 N N . GLU A 1 98 ? 20.456 -7.987 -16.938 1.00 65.25 98 GLU A N 1
ATOM 758 C CA . GLU A 1 98 ? 20.771 -6.822 -16.113 1.00 65.25 98 GLU A CA 1
ATOM 759 C C . GLU A 1 98 ? 20.063 -5.560 -16.624 1.00 65.25 98 GLU A C 1
ATOM 761 O O . GLU A 1 98 ? 19.277 -4.967 -15.886 1.00 65.25 98 GLU A O 1
ATOM 766 N N . ASN A 1 99 ? 20.206 -5.230 -17.912 1.00 64.06 99 ASN A N 1
ATOM 767 C CA . ASN A 1 99 ? 19.524 -4.093 -18.544 1.00 64.06 99 ASN A CA 1
ATOM 768 C C . ASN A 1 99 ? 17.995 -4.177 -18.411 1.00 64.06 99 ASN A C 1
ATOM 770 O O . ASN A 1 99 ? 17.315 -3.167 -18.214 1.00 64.06 99 ASN A O 1
ATOM 774 N N . ARG A 1 100 ? 17.439 -5.391 -18.491 1.00 69.62 100 ARG A N 1
ATOM 775 C CA . ARG A 1 100 ? 16.005 -5.645 -18.320 1.00 69.62 100 ARG A CA 1
ATOM 776 C C . ARG A 1 100 ? 15.532 -5.336 -16.899 1.00 69.62 100 ARG A C 1
ATOM 778 O O . ARG A 1 100 ? 14.556 -4.605 -16.736 1.00 69.62 100 ARG A O 1
ATOM 785 N N . ARG A 1 101 ? 16.222 -5.868 -15.883 1.00 71.81 101 ARG A N 1
ATOM 786 C CA . ARG A 1 101 ? 15.913 -5.630 -14.458 1.00 71.81 101 ARG A CA 1
ATOM 787 C C . ARG A 1 101 ? 16.048 -4.163 -14.086 1.00 71.81 101 ARG A C 1
ATOM 789 O O . ARG A 1 101 ? 15.223 -3.608 -13.367 1.00 71.81 101 ARG A O 1
ATOM 796 N N . ILE A 1 102 ? 17.068 -3.522 -14.630 1.00 67.88 102 ILE A N 1
ATOM 797 C CA . ILE A 1 102 ? 17.291 -2.097 -14.484 1.00 67.88 102 ILE A CA 1
ATOM 798 C C . ILE A 1 102 ? 16.102 -1.292 -15.040 1.00 67.88 102 ILE A C 1
ATOM 800 O O . ILE A 1 102 ? 15.556 -0.434 -14.344 1.00 67.88 102 ILE A O 1
ATOM 804 N N . LEU A 1 103 ? 15.651 -1.572 -16.270 1.00 68.12 103 LEU A N 1
ATOM 805 C CA . LEU A 1 103 ? 14.500 -0.857 -16.819 1.00 68.12 103 LEU A CA 1
ATOM 806 C C . LEU A 1 103 ? 13.230 -1.132 -16.003 1.00 68.12 103 LEU A C 1
ATOM 808 O O . LEU A 1 103 ? 12.458 -0.203 -15.754 1.00 68.12 103 LEU A O 1
ATOM 812 N N . ALA A 1 104 ? 13.023 -2.374 -15.560 1.00 75.88 104 ALA A N 1
ATOM 813 C CA . ALA A 1 104 ? 11.923 -2.718 -14.663 1.00 75.88 104 ALA A CA 1
ATOM 814 C C . ALA A 1 104 ? 11.955 -1.844 -13.396 1.00 75.88 104 ALA A C 1
ATOM 816 O O . ALA A 1 104 ? 10.944 -1.245 -13.016 1.00 75.88 104 ALA A O 1
ATOM 817 N N . ARG A 1 105 ? 13.147 -1.641 -12.813 1.00 76.75 105 ARG A N 1
ATOM 818 C CA . ARG A 1 105 ? 13.352 -0.739 -11.674 1.00 76.75 105 ARG A CA 1
ATOM 819 C C . ARG A 1 105 ? 12.979 0.705 -11.991 1.00 76.75 105 ARG A C 1
ATOM 821 O O . ARG A 1 105 ? 12.262 1.306 -11.191 1.00 76.75 105 ARG A O 1
ATOM 828 N N . ILE A 1 106 ? 13.394 1.253 -13.135 1.00 69.50 106 ILE A N 1
ATOM 829 C CA . ILE A 1 106 ? 12.994 2.609 -13.546 1.00 69.50 106 ILE A CA 1
ATOM 830 C C . ILE A 1 106 ? 11.474 2.709 -13.626 1.00 69.50 106 ILE A C 1
ATOM 832 O O . ILE A 1 106 ? 10.878 3.590 -13.011 1.00 69.50 106 ILE A O 1
ATOM 836 N N . LEU A 1 107 ? 10.836 1.806 -14.371 1.00 73.94 107 LEU A N 1
ATOM 837 C CA . LEU A 1 107 ? 9.391 1.830 -14.588 1.00 73.94 107 LEU A CA 1
ATOM 838 C C . LEU A 1 107 ? 8.620 1.708 -13.274 1.00 73.94 107 LEU A C 1
ATOM 840 O O . LEU A 1 107 ? 7.631 2.412 -13.082 1.00 73.94 107 LEU A O 1
ATOM 844 N N . TYR A 1 108 ? 9.109 0.893 -12.342 1.00 81.00 108 TYR A N 1
ATOM 845 C CA . TYR A 1 108 ? 8.585 0.826 -10.984 1.00 81.00 108 TYR A CA 1
ATOM 846 C C . TYR A 1 108 ? 8.698 2.154 -10.240 1.00 81.00 108 TYR A C 1
ATOM 848 O O . TYR A 1 108 ? 7.706 2.624 -9.686 1.00 81.00 108 TYR A O 1
ATOM 856 N N . GLU A 1 109 ? 9.880 2.767 -10.216 1.00 75.06 109 GLU A N 1
ATOM 857 C CA . GLU A 1 109 ? 10.109 4.025 -9.505 1.00 75.06 109 GLU A CA 1
ATOM 858 C C . GLU A 1 109 ? 9.235 5.149 -10.076 1.00 75.06 109 GLU A C 1
ATOM 860 O O . GLU A 1 109 ? 8.626 5.920 -9.324 1.00 75.06 109 GLU A O 1
ATOM 865 N N . LEU A 1 110 ? 9.099 5.187 -11.407 1.00 72.88 110 LEU A N 1
ATOM 866 C CA . LEU A 1 110 ? 8.181 6.099 -12.074 1.00 72.88 110 LEU A CA 1
ATOM 867 C C . LEU A 1 110 ? 6.724 5.784 -11.681 1.00 72.88 110 LEU A C 1
ATOM 869 O O . LEU A 1 110 ? 5.986 6.655 -11.218 1.00 72.88 110 LEU A O 1
ATOM 873 N N . GLY A 1 111 ? 6.310 4.524 -11.809 1.00 79.12 111 GLY A N 1
ATOM 874 C CA . GLY A 1 111 ? 4.954 4.072 -11.511 1.00 79.12 111 GLY A CA 1
ATOM 875 C C . GLY A 1 111 ? 4.532 4.370 -10.072 1.00 79.12 111 GLY A C 1
ATOM 876 O O . GLY A 1 111 ? 3.483 4.973 -9.847 1.00 79.12 111 GLY A O 1
ATOM 877 N N . ARG A 1 112 ? 5.390 4.063 -9.096 1.00 78.56 112 ARG A N 1
ATOM 878 C CA . ARG A 1 112 ? 5.204 4.398 -7.678 1.00 78.56 112 ARG A CA 1
ATOM 879 C C . ARG A 1 112 ? 5.031 5.901 -7.460 1.00 78.56 112 ARG A C 1
ATOM 881 O O . ARG A 1 112 ? 4.151 6.315 -6.706 1.00 78.56 112 ARG A O 1
ATOM 888 N N . GLY A 1 113 ? 5.842 6.724 -8.127 1.00 72.31 113 GLY A N 1
ATOM 889 C CA . GLY A 1 113 ? 5.722 8.182 -8.067 1.00 72.31 113 GLY A CA 1
ATOM 890 C C . GLY A 1 113 ? 4.346 8.677 -8.519 1.00 72.31 113 GLY A C 1
ATOM 891 O O . GLY A 1 113 ? 3.733 9.504 -7.840 1.00 72.31 113 GLY A O 1
ATOM 892 N N . PHE A 1 114 ? 3.829 8.127 -9.620 1.00 79.00 114 PHE A N 1
ATOM 893 C CA . PHE A 1 114 ? 2.481 8.424 -10.110 1.00 79.00 114 PHE A CA 1
ATOM 894 C C . PHE A 1 114 ? 1.384 7.955 -9.148 1.00 79.00 114 PHE A C 1
ATOM 896 O O . PHE A 1 114 ? 0.467 8.726 -8.865 1.00 79.00 114 PHE A O 1
ATOM 903 N N . VAL A 1 115 ? 1.511 6.764 -8.553 1.00 80.50 115 VAL A N 1
ATOM 904 C CA . VAL A 1 115 ? 0.569 6.291 -7.522 1.00 80.50 115 VAL A CA 1
ATOM 905 C C . VAL A 1 115 ? 0.502 7.273 -6.348 1.00 80.50 115 VAL A C 1
ATOM 907 O O . VAL A 1 115 ? -0.590 7.676 -5.948 1.00 80.50 115 VAL A O 1
ATOM 910 N N . PHE A 1 116 ? 1.641 7.761 -5.844 1.00 76.25 116 PHE A N 1
ATOM 911 C CA . PHE A 1 116 ? 1.646 8.752 -4.760 1.00 76.25 116 PHE A CA 1
ATOM 912 C C . PHE A 1 116 ? 1.010 10.095 -5.142 1.00 76.25 116 PHE A C 1
ATOM 914 O O . PHE A 1 116 ? 0.369 10.731 -4.299 1.00 76.25 116 PHE A O 1
ATOM 921 N N . MET A 1 117 ? 1.157 10.534 -6.397 1.00 75.06 117 MET A N 1
ATOM 922 C CA . MET A 1 117 ? 0.460 11.725 -6.897 1.00 75.06 117 MET A CA 1
ATOM 923 C C . MET A 1 117 ? -1.057 11.520 -6.981 1.00 75.06 117 MET A C 1
ATOM 925 O O . MET A 1 117 ? -1.798 12.482 -6.774 1.00 75.06 117 MET A O 1
ATOM 929 N N . GLY A 1 118 ? -1.508 10.285 -7.222 1.00 79.06 118 GLY A N 1
ATOM 930 C CA . GLY A 1 118 ? -2.912 9.886 -7.140 1.00 79.06 118 GLY A CA 1
ATOM 931 C C . GLY A 1 118 ? -3.461 9.887 -5.710 1.00 79.06 118 GLY A C 1
ATOM 932 O O . GLY A 1 118 ? -4.551 10.392 -5.469 1.00 79.06 118 GLY A O 1
ATOM 933 N N . VAL A 1 119 ? -2.684 9.392 -4.741 1.00 74.81 119 VAL A N 1
ATOM 934 C CA . VAL A 1 119 ? -3.119 9.256 -3.335 1.00 74.81 119 VAL A CA 1
ATOM 935 C C . VAL A 1 119 ? -3.219 10.606 -2.620 1.00 74.81 119 VAL A C 1
ATOM 937 O O . VAL A 1 119 ? -4.142 10.848 -1.844 1.00 74.81 119 VAL A O 1
ATOM 940 N N . SER A 1 120 ? -2.236 11.492 -2.814 1.00 68.88 120 SER A N 1
ATOM 941 C CA . SER A 1 120 ? -2.098 12.693 -1.989 1.00 68.88 120 SER A CA 1
ATOM 942 C C . SER A 1 120 ? -2.042 13.968 -2.827 1.00 68.88 120 SER A C 1
ATOM 944 O O . SER A 1 120 ? -1.004 14.281 -3.418 1.00 68.88 120 SER A O 1
ATOM 946 N N . PRO A 1 121 ? -3.087 14.819 -2.767 1.00 59.09 121 PRO A N 1
ATOM 947 C CA . PRO A 1 121 ? -3.047 16.156 -3.354 1.00 59.09 121 PRO A CA 1
ATOM 948 C C . PRO A 1 121 ? -1.909 17.009 -2.781 1.00 59.09 121 PRO A C 1
ATOM 950 O O . PRO A 1 121 ? -1.380 17.887 -3.458 1.00 59.09 121 PRO A O 1
ATOM 953 N N . ARG A 1 122 ? -1.499 16.759 -1.527 1.00 55.81 122 ARG A N 1
ATOM 954 C CA . ARG A 1 122 ? -0.344 17.423 -0.910 1.00 55.81 122 ARG A CA 1
ATOM 955 C C . ARG A 1 122 ? 0.964 16.935 -1.525 1.00 55.81 122 ARG A C 1
ATOM 957 O O . ARG A 1 122 ? 1.820 17.772 -1.787 1.00 55.81 122 ARG A O 1
ATOM 964 N N . PHE A 1 123 ? 1.119 15.632 -1.753 1.00 53.00 123 PHE A N 1
ATOM 965 C CA . PHE A 1 123 ? 2.293 15.088 -2.434 1.00 53.00 123 PHE A CA 1
ATOM 966 C C . PHE A 1 123 ? 2.362 15.588 -3.875 1.00 53.00 123 PHE A C 1
ATOM 968 O O . PHE A 1 123 ? 3.400 16.100 -4.264 1.00 53.00 123 PHE A O 1
ATOM 975 N N . SER A 1 124 ? 1.242 15.588 -4.603 1.00 54.69 124 SER A N 1
ATOM 976 C CA . SER A 1 124 ? 1.129 16.200 -5.933 1.00 54.69 124 SER A CA 1
ATOM 977 C C . SER A 1 124 ? 1.595 17.668 -5.919 1.00 54.69 124 SER A C 1
ATOM 979 O O . SER A 1 124 ? 2.519 18.037 -6.640 1.00 54.69 124 SER A O 1
ATOM 981 N N . ARG A 1 125 ? 1.113 18.489 -4.973 1.00 51.34 125 ARG A N 1
ATOM 982 C CA . ARG A 1 125 ? 1.580 19.882 -4.790 1.00 51.34 125 ARG A CA 1
ATOM 983 C C . ARG A 1 125 ? 3.050 20.009 -4.389 1.00 51.34 125 ARG A C 1
ATOM 985 O O . ARG A 1 125 ? 3.693 20.993 -4.744 1.00 51.34 125 ARG A O 1
ATOM 992 N N . VAL A 1 126 ? 3.588 19.073 -3.607 1.00 47.31 126 VAL A N 1
ATOM 993 C CA . VAL A 1 126 ? 5.015 19.047 -3.248 1.00 47.31 126 VAL A CA 1
ATOM 994 C C . VAL A 1 126 ? 5.849 18.675 -4.464 1.00 47.31 126 VAL A C 1
ATOM 996 O O . VAL A 1 126 ? 6.854 19.343 -4.679 1.00 47.31 126 VAL A O 1
ATOM 999 N N . VAL A 1 127 ? 5.396 17.711 -5.279 1.00 46.41 127 VAL A N 1
ATOM 1000 C CA . VAL A 1 127 ? 5.990 17.300 -6.561 1.00 46.41 127 VAL A CA 1
ATOM 1001 C C . VAL A 1 127 ? 5.967 18.426 -7.607 1.00 46.41 127 VAL A C 1
ATOM 1003 O O . VAL A 1 127 ? 6.816 18.468 -8.499 1.00 46.41 127 VAL A O 1
ATOM 1006 N N . GLN A 1 128 ? 5.100 19.418 -7.421 1.00 47.06 128 GLN A N 1
ATOM 1007 C CA . GLN A 1 128 ? 4.978 20.615 -8.260 1.00 47.06 128 GLN A CA 1
ATOM 1008 C C . GLN A 1 128 ? 5.855 21.810 -7.824 1.00 47.06 128 GLN A C 1
ATOM 1010 O O . GLN A 1 128 ? 5.965 22.789 -8.560 1.00 47.06 128 GLN A O 1
ATOM 1015 N N . ARG A 1 129 ? 6.482 21.792 -6.635 1.00 41.31 129 ARG A N 1
ATOM 1016 C CA . ARG A 1 129 ? 7.363 22.899 -6.184 1.00 41.31 129 ARG A CA 1
ATOM 1017 C C . ARG A 1 129 ? 8.700 22.917 -6.939 1.00 41.31 129 ARG A C 1
ATOM 1019 O O . ARG A 1 129 ? 9.083 21.923 -7.533 1.00 41.31 129 ARG A O 1
ATOM 1026 N N . GLU A 1 130 ? 9.419 24.032 -6.935 1.00 36.16 130 GLU A N 1
ATOM 1027 C CA . GLU A 1 130 ? 10.667 24.187 -7.702 1.00 36.16 130 GLU A CA 1
ATOM 1028 C C . GLU A 1 130 ? 11.679 23.047 -7.416 1.00 36.16 130 GLU A C 1
ATOM 1030 O O . GLU A 1 130 ? 11.891 22.723 -6.241 1.00 36.16 130 GLU A O 1
ATOM 1035 N N . PRO A 1 131 ? 12.248 22.386 -8.448 1.00 41.00 131 PRO A N 1
ATOM 1036 C CA . PRO A 1 131 ? 13.303 21.392 -8.269 1.00 41.00 131 PRO A CA 1
ATOM 1037 C C . PRO A 1 131 ? 14.516 22.052 -7.616 1.00 41.00 131 PRO A C 1
ATOM 1039 O O . PRO A 1 131 ? 14.922 23.138 -8.027 1.00 41.00 131 PRO A O 1
ATOM 1042 N N . VAL A 1 132 ? 15.096 21.405 -6.606 1.00 36.59 132 VAL A N 1
ATOM 1043 C CA . VAL A 1 132 ? 16.325 21.895 -5.974 1.00 36.59 132 VAL A CA 1
ATOM 1044 C C . VAL A 1 132 ? 17.450 21.814 -7.015 1.00 36.59 132 VAL A C 1
ATOM 1046 O O . VAL A 1 132 ? 17.684 20.726 -7.542 1.00 36.59 132 VAL A O 1
ATOM 1049 N N . PRO A 1 133 ? 18.131 22.922 -7.353 1.00 34.00 133 PRO A N 1
ATOM 1050 C CA . PRO A 1 133 ? 19.280 22.862 -8.244 1.00 34.00 133 PRO A CA 1
ATOM 1051 C C . PRO A 1 133 ? 20.420 22.128 -7.531 1.00 34.00 133 PRO A C 1
ATOM 1053 O O . PRO A 1 133 ? 20.810 22.522 -6.432 1.00 34.00 133 PRO A O 1
ATOM 1056 N N . LEU A 1 134 ? 20.957 21.075 -8.152 1.00 36.78 134 LEU A N 1
ATOM 1057 C CA . LEU A 1 134 ? 22.152 20.382 -7.671 1.00 36.78 134 LEU A CA 1
ATOM 1058 C C . LEU A 1 134 ? 23.297 20.586 -8.675 1.00 36.78 134 LEU A C 1
ATOM 1060 O O . LEU A 1 134 ? 23.196 20.128 -9.815 1.00 36.78 134 LEU A O 1
ATOM 1064 N N . PRO A 1 135 ? 24.373 21.288 -8.289 1.00 42.25 135 PRO A N 1
ATOM 1065 C CA . PRO A 1 135 ? 25.605 21.333 -9.057 1.00 42.25 135 PRO A CA 1
ATOM 1066 C C . PRO A 1 135 ? 26.443 20.099 -8.702 1.00 42.25 135 PRO A C 1
ATOM 1068 O O . PRO A 1 135 ? 26.842 19.977 -7.552 1.00 42.25 135 PRO A O 1
ATOM 1071 N N . ASP A 1 136 ? 26.605 19.179 -9.665 1.00 39.69 136 ASP A N 1
ATOM 1072 C CA . ASP A 1 136 ? 27.767 18.266 -9.850 1.00 39.69 136 ASP A CA 1
ATOM 1073 C C . ASP A 1 136 ? 27.472 17.074 -10.798 1.00 39.69 136 ASP A C 1
ATOM 1075 O O . ASP A 1 136 ? 28.379 16.353 -11.212 1.00 39.69 136 ASP A O 1
ATOM 1079 N N . MET A 1 137 ? 26.229 16.914 -11.274 1.00 37.97 137 MET A N 1
ATOM 1080 C CA . MET A 1 137 ? 25.835 15.876 -12.255 1.00 37.97 137 MET A CA 1
ATOM 1081 C C . MET A 1 137 ? 26.326 16.128 -13.700 1.00 37.97 137 MET A C 1
ATOM 1083 O O . MET A 1 137 ? 26.148 15.288 -14.583 1.00 37.97 137 MET A O 1
ATOM 1087 N N . PHE A 1 138 ? 26.993 17.258 -13.950 1.00 35.00 138 PHE A N 1
ATOM 1088 C CA . PHE A 1 138 ? 27.418 17.703 -15.282 1.00 35.00 138 PHE A CA 1
ATOM 1089 C C . PHE A 1 138 ? 28.507 16.844 -15.937 1.00 35.00 138 PHE A C 1
ATOM 1091 O O . PHE A 1 138 ? 28.615 16.829 -17.164 1.00 35.00 138 PHE A O 1
ATOM 1098 N N . GLN A 1 139 ? 29.337 16.150 -15.153 1.00 35.44 139 GLN A N 1
ATOM 1099 C CA . GLN A 1 139 ? 30.531 15.490 -15.691 1.00 35.44 139 GLN A CA 1
ATOM 1100 C C . GLN A 1 139 ? 30.265 14.064 -16.198 1.00 35.44 139 GLN A C 1
ATOM 1102 O O . GLN A 1 139 ? 30.897 13.640 -17.162 1.00 35.44 139 GLN A O 1
ATOM 1107 N N . ARG A 1 140 ? 29.305 13.343 -15.600 1.00 37.47 140 ARG A N 1
ATOM 1108 C CA . ARG A 1 140 ? 28.908 11.991 -16.041 1.00 37.47 140 ARG A CA 1
ATOM 1109 C C . ARG A 1 140 ? 28.057 12.028 -17.315 1.00 37.47 140 ARG A C 1
ATOM 1111 O O . ARG A 1 140 ? 28.308 11.256 -18.233 1.00 37.47 140 ARG A O 1
ATOM 1118 N N . ALA A 1 141 ? 27.153 13.006 -17.419 1.00 30.95 141 ALA A N 1
ATOM 1119 C CA . ALA A 1 141 ? 26.333 13.250 -18.607 1.00 30.95 141 ALA A CA 1
ATOM 1120 C C . ALA A 1 141 ? 27.165 13.517 -19.874 1.00 30.95 141 ALA A C 1
ATOM 1122 O O . ALA A 1 141 ? 26.845 12.998 -20.939 1.00 30.95 141 ALA A O 1
ATOM 1123 N N . ARG A 1 142 ? 28.261 14.287 -19.761 1.00 35.09 142 ARG A N 1
ATOM 1124 C CA . ARG A 1 142 ? 29.166 14.542 -20.896 1.00 35.09 142 ARG A CA 1
ATOM 1125 C C . ARG A 1 142 ? 29.840 13.273 -21.398 1.00 35.09 142 ARG A C 1
ATOM 1127 O O . ARG A 1 142 ? 29.881 13.071 -22.598 1.00 35.09 142 ARG A O 1
ATOM 1134 N N . ASN A 1 143 ? 30.291 12.396 -20.503 1.00 39.47 143 ASN A N 1
ATOM 1135 C CA . ASN A 1 143 ? 30.976 11.168 -20.908 1.00 39.47 143 ASN A CA 1
ATOM 1136 C C . ASN A 1 143 ? 30.047 10.208 -21.675 1.00 39.47 143 ASN A C 1
ATOM 1138 O O . ASN A 1 143 ? 30.482 9.616 -22.657 1.00 39.47 143 ASN A O 1
ATOM 1142 N N . LEU A 1 144 ? 28.776 10.098 -21.264 1.00 38.03 144 LEU A N 1
ATOM 1143 C CA . LEU A 1 144 ? 27.773 9.277 -21.951 1.00 38.03 144 LEU A CA 1
ATOM 1144 C C . LEU A 1 144 ? 27.335 9.898 -23.287 1.00 38.03 144 LEU A C 1
ATOM 1146 O O . LEU A 1 144 ? 27.222 9.191 -24.286 1.00 38.03 144 LEU A O 1
ATOM 1150 N N . LEU A 1 145 ? 27.118 11.218 -23.335 1.00 37.16 145 LEU A N 1
ATOM 1151 C CA . LEU A 1 145 ? 26.812 11.922 -24.585 1.00 37.16 145 LEU A CA 1
ATOM 1152 C C . LEU A 1 145 ? 27.981 11.826 -25.578 1.00 37.16 145 LEU A C 1
ATOM 1154 O O . LEU A 1 145 ? 27.739 11.535 -26.743 1.00 37.16 145 LEU A O 1
ATOM 1158 N N . ASP A 1 146 ? 29.230 11.939 -25.115 1.00 41.28 146 ASP A N 1
ATOM 1159 C CA . ASP A 1 146 ? 30.444 11.742 -25.924 1.00 41.28 146 ASP A CA 1
ATOM 1160 C C . ASP A 1 146 ? 30.590 10.291 -26.438 1.00 41.28 146 ASP A C 1
ATOM 1162 O O . ASP A 1 146 ? 31.327 10.030 -27.396 1.00 41.28 146 ASP A O 1
ATOM 1166 N N . GLU A 1 147 ? 29.941 9.320 -25.790 1.00 39.47 147 GLU A N 1
ATOM 1167 C CA . GLU A 1 147 ? 29.925 7.904 -26.173 1.00 39.47 147 GLU A CA 1
ATOM 1168 C C . GLU A 1 147 ? 28.797 7.603 -27.172 1.00 39.47 147 GLU A C 1
ATOM 1170 O O . GLU A 1 147 ? 29.044 6.997 -28.215 1.00 39.47 147 GLU A O 1
ATOM 1175 N N . VAL A 1 148 ? 27.594 8.138 -26.941 1.00 36.88 148 VAL A N 1
ATOM 1176 C CA . VAL A 1 148 ? 26.461 8.080 -27.882 1.00 36.88 148 VAL A CA 1
ATOM 1177 C C . VAL A 1 148 ? 26.766 8.847 -29.172 1.00 36.88 148 VAL A C 1
ATOM 1179 O O . VAL A 1 148 ? 26.451 8.368 -30.261 1.00 36.88 148 VAL A O 1
ATOM 1182 N N . GLU A 1 149 ? 27.436 9.998 -29.087 1.00 38.56 149 GLU A N 1
ATOM 1183 C CA . GLU A 1 149 ? 27.870 10.779 -30.250 1.00 38.56 149 GLU A CA 1
ATOM 1184 C C . GLU A 1 149 ? 28.961 10.033 -31.039 1.00 38.56 149 GLU A C 1
ATOM 1186 O O . GLU A 1 149 ? 28.914 9.988 -32.269 1.00 38.56 149 GLU A O 1
ATOM 1191 N N . ARG A 1 150 ? 29.874 9.320 -30.360 1.00 40.16 150 ARG A N 1
ATOM 1192 C CA . ARG A 1 150 ? 30.833 8.409 -31.016 1.00 40.16 150 ARG A CA 1
ATOM 1193 C C . ARG A 1 150 ? 30.153 7.248 -31.743 1.00 40.16 150 ARG A C 1
ATOM 1195 O O . ARG A 1 150 ? 30.621 6.861 -32.812 1.00 40.16 150 ARG A O 1
ATOM 1202 N N . ILE A 1 151 ? 29.061 6.715 -31.198 1.00 37.56 151 ILE A N 1
ATOM 1203 C CA . ILE A 1 151 ? 28.279 5.631 -31.812 1.00 37.56 151 ILE A CA 1
ATOM 1204 C C . ILE A 1 151 ? 27.449 6.156 -33.000 1.00 37.56 151 ILE A C 1
ATOM 1206 O O . ILE A 1 151 ? 27.364 5.492 -34.035 1.00 37.56 151 ILE A O 1
ATOM 1210 N N . ALA A 1 152 ? 26.902 7.372 -32.908 1.00 31.52 152 ALA A N 1
ATOM 1211 C CA . ALA A 1 152 ? 26.087 7.989 -33.958 1.00 31.52 152 ALA A CA 1
ATOM 1212 C C . ALA A 1 152 ? 2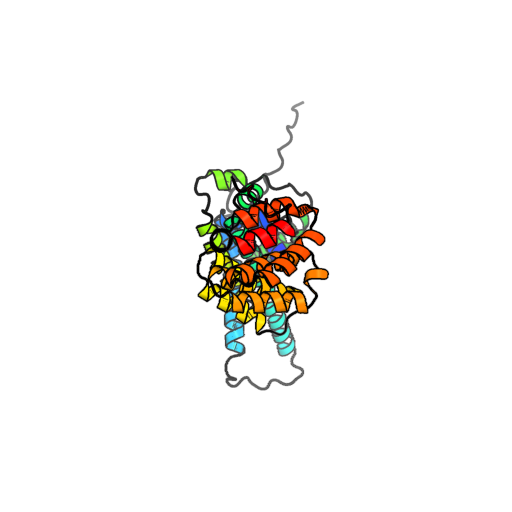6.886 8.381 -35.220 1.00 31.52 152 ALA A C 1
ATOM 1214 O O . ALA A 1 152 ? 26.330 8.403 -36.318 1.00 31.52 152 ALA A O 1
ATOM 1215 N N . VAL A 1 153 ? 28.193 8.643 -35.095 1.00 37.97 153 VAL A N 1
ATOM 1216 C CA . VAL A 1 153 ? 29.077 9.045 -36.212 1.00 37.97 153 VAL A CA 1
ATOM 1217 C C . VAL A 1 153 ? 29.412 7.886 -37.172 1.00 37.97 153 VAL A C 1
ATOM 1219 O O . VAL A 1 153 ? 29.875 8.124 -38.287 1.00 37.97 153 VAL A O 1
ATOM 1222 N N . VAL A 1 154 ? 29.141 6.627 -36.807 1.00 37.78 154 VAL A N 1
ATOM 1223 C CA . VAL A 1 154 ? 29.538 5.452 -37.615 1.00 37.78 154 VAL A CA 1
ATOM 1224 C C . VAL A 1 154 ? 28.556 5.126 -38.758 1.00 37.78 154 VAL A C 1
ATOM 1226 O O . VAL A 1 154 ? 28.849 4.271 -39.591 1.00 37.78 154 VAL A O 1
ATOM 1229 N N . LEU A 1 155 ? 27.429 5.836 -38.893 1.00 32.22 155 LEU A N 1
ATOM 1230 C CA . LEU A 1 155 ? 26.496 5.646 -40.012 1.00 32.22 155 LEU A CA 1
ATOM 1231 C C . LEU A 1 155 ? 26.562 6.822 -41.003 1.00 32.22 155 LEU A C 1
ATOM 1233 O O . LEU A 1 155 ? 26.004 7.889 -40.738 1.00 32.22 155 LEU A O 1
ATOM 1237 N N . PRO A 1 156 ? 27.187 6.657 -42.186 1.00 28.80 156 PRO A N 1
ATOM 1238 C CA . PRO A 1 156 ? 27.151 7.681 -43.217 1.00 28.80 156 PRO A CA 1
ATOM 1239 C C . PRO A 1 156 ? 25.744 7.715 -43.829 1.00 28.80 156 PRO A C 1
ATOM 1241 O O . PRO A 1 156 ? 25.392 6.851 -44.630 1.00 28.80 156 PRO A O 1
ATOM 1244 N N . GLY A 1 157 ? 24.933 8.709 -43.452 1.00 37.50 157 GLY A N 1
ATOM 1245 C CA . GLY A 1 157 ? 23.655 8.989 -44.122 1.00 37.50 157 GLY A CA 1
ATOM 1246 C C . GLY A 1 157 ? 22.522 9.565 -43.268 1.00 37.50 157 GLY A C 1
ATOM 1247 O O . GLY A 1 157 ? 21.512 9.975 -43.837 1.00 37.50 157 GLY A O 1
ATOM 1248 N N . SER A 1 158 ? 22.641 9.646 -41.939 1.00 34.88 158 SER A N 1
ATOM 1249 C CA . SER A 1 158 ? 21.586 10.228 -41.099 1.00 34.88 158 SER A CA 1
ATOM 1250 C C . SER A 1 158 ? 21.693 11.755 -41.042 1.00 34.88 158 SER A C 1
ATOM 1252 O O . SER A 1 158 ? 22.375 12.351 -40.213 1.00 34.88 158 SER A O 1
ATOM 1254 N N . SER A 1 159 ? 20.954 12.427 -41.921 1.00 33.00 159 SER A N 1
ATOM 1255 C CA . SER A 1 159 ? 20.620 13.842 -41.762 1.00 33.00 159 SER A CA 1
ATOM 1256 C C . SER A 1 159 ? 19.554 14.010 -40.672 1.00 33.00 159 SER A C 1
ATOM 1258 O O . SER A 1 159 ? 18.413 14.368 -40.962 1.00 33.00 159 SER A O 1
ATOM 1260 N N . THR A 1 160 ? 19.879 13.729 -39.414 1.00 33.22 160 THR A N 1
ATOM 1261 C CA . THR A 1 160 ? 19.024 14.151 -38.299 1.00 33.22 160 THR A CA 1
ATOM 1262 C C . THR A 1 160 ? 19.535 15.491 -37.810 1.00 33.22 160 THR A C 1
ATOM 1264 O O . THR A 1 160 ? 20.540 15.586 -37.110 1.00 33.22 160 THR A O 1
ATOM 1267 N N . GLY A 1 161 ? 18.860 16.539 -38.284 1.00 32.16 161 GLY A N 1
ATOM 1268 C CA . GLY A 1 161 ? 19.123 17.918 -37.917 1.00 32.16 161 GLY A CA 1
ATOM 1269 C C . GLY A 1 161 ? 19.165 18.084 -36.404 1.00 32.16 161 GLY A C 1
ATOM 1270 O O . GLY A 1 161 ? 18.250 17.679 -35.692 1.00 32.16 161 GLY A O 1
ATOM 1271 N N . VAL A 1 162 ? 20.247 18.703 -35.945 1.00 32.84 162 VAL A N 1
ATOM 1272 C CA . VAL A 1 162 ? 20.424 19.206 -34.586 1.00 32.84 162 VAL A CA 1
ATOM 1273 C C . VAL A 1 162 ? 19.184 20.017 -34.205 1.00 32.84 162 VAL A C 1
ATOM 1275 O O . VAL A 1 162 ? 18.921 21.075 -34.786 1.00 32.84 162 VAL A O 1
ATOM 1278 N N . VAL A 1 163 ? 18.397 19.502 -33.258 1.00 33.84 163 VAL A N 1
ATOM 1279 C CA . VAL A 1 163 ? 17.215 20.187 -32.731 1.00 33.84 163 VAL A CA 1
ATOM 1280 C C . VAL A 1 163 ? 17.699 21.429 -31.988 1.00 33.84 163 VAL A C 1
ATOM 1282 O O . VAL A 1 163 ? 18.304 21.353 -30.923 1.00 33.84 163 VAL A O 1
ATOM 1285 N N . ARG A 1 164 ? 17.473 22.602 -32.587 1.00 28.52 164 ARG A N 1
ATOM 1286 C CA . ARG A 1 164 ? 17.697 23.890 -31.930 1.00 28.52 164 ARG A CA 1
ATOM 1287 C C . ARG A 1 164 ? 16.649 24.091 -30.838 1.00 28.52 164 ARG A C 1
ATOM 1289 O O . ARG A 1 164 ? 15.482 24.286 -31.154 1.00 28.52 164 ARG A O 1
ATOM 1296 N N . GLY A 1 165 ? 17.123 24.127 -29.594 1.00 32.78 165 GLY A N 1
ATOM 1297 C CA . GLY A 1 165 ? 16.613 24.958 -28.502 1.00 32.78 165 GLY A CA 1
ATOM 1298 C C . GLY A 1 165 ? 15.121 24.848 -28.209 1.00 32.78 165 GLY A C 1
ATOM 1299 O O . GLY A 1 165 ? 14.362 25.755 -28.541 1.00 32.78 165 GLY A O 1
ATOM 1300 N N . SER A 1 166 ? 14.718 23.785 -27.518 1.00 33.78 166 SER A N 1
ATOM 1301 C CA . SER A 1 166 ? 13.473 23.786 -26.749 1.00 33.78 166 SER A CA 1
ATOM 1302 C C . SER A 1 166 ? 13.631 24.691 -25.526 1.00 33.78 166 SER A C 1
ATOM 1304 O O . SER A 1 166 ? 14.511 24.490 -24.689 1.00 33.78 166 SER A O 1
ATOM 1306 N N . GLU A 1 167 ? 12.789 25.719 -25.470 1.00 34.50 167 GLU A N 1
ATOM 1307 C CA . GLU A 1 167 ? 12.678 26.681 -24.377 1.00 34.50 167 GLU A CA 1
ATOM 1308 C C . GLU A 1 167 ? 12.475 25.937 -23.047 1.00 34.50 167 GLU A C 1
ATOM 1310 O O . GLU A 1 167 ? 11.661 25.018 -22.941 1.00 34.50 167 GLU A O 1
ATOM 1315 N N . TRP A 1 168 ? 13.277 26.283 -22.042 1.00 36.84 168 TRP A N 1
ATOM 1316 C CA . TRP A 1 168 ? 13.232 25.646 -20.731 1.00 36.84 168 TRP A CA 1
ATOM 1317 C C . TRP A 1 168 ? 11.881 25.919 -20.065 1.00 36.84 168 TRP A C 1
ATOM 1319 O O . TRP A 1 168 ? 11.601 27.056 -19.700 1.00 36.84 168 TRP A O 1
ATOM 1329 N N . VAL A 1 169 ? 11.072 24.874 -19.884 1.00 38.09 169 VAL A N 1
ATOM 1330 C CA . VAL A 1 169 ? 9.809 24.959 -19.146 1.00 38.09 169 VAL A CA 1
ATOM 1331 C C . VAL A 1 169 ? 10.079 24.589 -17.690 1.00 38.09 169 VAL A C 1
ATOM 1333 O O . VAL A 1 169 ? 10.503 23.465 -17.391 1.00 38.09 169 VAL A O 1
ATOM 1336 N N . ARG A 1 170 ? 9.853 25.523 -16.757 1.00 37.88 170 ARG A N 1
ATOM 1337 C CA . ARG A 1 170 ? 9.922 25.227 -15.314 1.00 37.88 170 ARG A CA 1
ATOM 1338 C C . ARG A 1 170 ? 9.018 24.048 -14.989 1.00 37.88 170 ARG A C 1
ATOM 1340 O O . ARG A 1 170 ? 7.933 23.939 -15.544 1.00 37.88 170 ARG A O 1
ATOM 1347 N N . ALA A 1 171 ? 9.378 23.232 -13.993 1.00 37.38 171 ALA A N 1
ATOM 1348 C CA . ALA A 1 171 ? 8.457 22.213 -13.474 1.00 37.38 171 ALA A CA 1
ATOM 1349 C C . ALA A 1 171 ? 7.080 22.819 -13.144 1.00 37.38 171 ALA A C 1
ATOM 1351 O O . ALA A 1 171 ? 6.069 22.189 -13.399 1.00 37.38 171 ALA A O 1
ATOM 1352 N N . ARG A 1 172 ? 7.045 24.073 -12.667 1.00 36.81 172 ARG A N 1
ATOM 1353 C CA . ARG A 1 172 ? 5.812 24.845 -12.481 1.00 36.81 172 ARG A CA 1
ATOM 1354 C C . ARG A 1 172 ? 5.090 25.150 -13.802 1.00 36.81 172 ARG A C 1
ATOM 1356 O O . ARG A 1 172 ? 3.898 24.906 -13.885 1.00 36.81 172 ARG A O 1
ATOM 1363 N N . GLU A 1 173 ? 5.804 25.602 -14.828 1.00 39.31 173 GLU A N 1
ATOM 1364 C CA . GLU A 1 173 ? 5.247 25.946 -16.145 1.00 39.31 173 GLU A CA 1
ATOM 1365 C C . GLU A 1 173 ? 4.728 24.704 -16.912 1.00 39.31 173 GLU A C 1
ATOM 1367 O O . GLU A 1 173 ? 3.753 24.803 -17.654 1.00 39.31 173 GLU A O 1
ATOM 1372 N N . LEU A 1 174 ? 5.289 23.509 -16.654 1.00 42.88 174 LEU A N 1
ATOM 1373 C CA . LEU A 1 174 ? 4.791 22.213 -17.159 1.00 42.88 174 LEU A CA 1
ATOM 1374 C C . LEU A 1 174 ? 3.426 21.826 -16.563 1.00 42.88 174 LEU A C 1
ATOM 1376 O O . LEU A 1 174 ? 2.711 21.017 -17.146 1.00 42.88 174 LEU A O 1
ATOM 1380 N N . PHE A 1 175 ? 3.066 22.410 -15.417 1.00 45.84 175 PHE A N 1
ATOM 1381 C CA . PHE A 1 175 ? 1.751 22.280 -14.787 1.00 45.84 175 PHE A CA 1
ATOM 1382 C C . PHE A 1 175 ? 0.880 23.542 -14.955 1.00 45.84 175 PHE A C 1
ATOM 1384 O O . PHE A 1 175 ? -0.301 23.507 -14.615 1.00 45.84 175 PHE A O 1
ATOM 1391 N N . GLU A 1 176 ? 1.424 24.646 -15.483 1.00 37.19 176 GLU A N 1
ATOM 1392 C CA . GLU A 1 176 ? 0.681 25.880 -15.801 1.00 37.19 176 GLU A CA 1
ATOM 1393 C C . GLU A 1 176 ? 0.080 25.857 -17.219 1.00 37.19 176 GLU A C 1
ATOM 1395 O O . GLU A 1 176 ? -0.846 26.621 -17.482 1.00 37.19 176 GLU A O 1
ATOM 1400 N N . SER A 1 177 ? 0.529 24.959 -18.112 1.00 44.75 177 SER A N 1
ATOM 1401 C CA . SER A 1 177 ? -0.049 24.774 -19.459 1.00 44.75 177 SER A CA 1
ATOM 1402 C C . SER A 1 177 ? -1.456 24.149 -19.474 1.00 44.75 177 SER A C 1
ATOM 1404 O O . SER A 1 177 ? -2.085 24.109 -20.530 1.00 44.75 177 SER A O 1
ATOM 1406 N N . GLY A 1 178 ? -1.993 23.749 -18.313 1.00 47.97 178 GLY A N 1
ATOM 1407 C CA . GLY A 1 178 ? -3.443 23.698 -18.086 1.00 47.97 178 GLY A CA 1
ATOM 1408 C C . GLY A 1 178 ? -4.093 22.334 -17.846 1.00 47.97 178 GLY A C 1
ATOM 1409 O O . GLY A 1 178 ? -5.237 22.322 -17.405 1.00 47.97 178 GLY A O 1
ATOM 1410 N N . GLU A 1 179 ? -3.413 21.200 -18.028 1.00 53.25 179 GLU A N 1
ATOM 1411 C CA . GLU A 1 179 ? -3.991 19.882 -17.700 1.00 53.25 179 GLU A CA 1
ATOM 1412 C C . GLU A 1 179 ? -3.219 19.206 -16.566 1.00 53.25 179 GLU A C 1
ATOM 1414 O O . GLU A 1 179 ? -2.313 18.394 -16.748 1.00 53.25 179 GLU A O 1
ATOM 1419 N N . ILE A 1 180 ? -3.585 19.576 -15.338 1.00 58.53 180 ILE A N 1
ATOM 1420 C CA . ILE A 1 180 ? -3.183 18.836 -14.144 1.00 58.53 180 ILE A CA 1
ATOM 1421 C C . ILE A 1 180 ? -3.891 17.484 -14.202 1.00 58.53 180 ILE A C 1
ATOM 1423 O O . ILE A 1 180 ? -5.118 17.446 -14.107 1.00 58.53 180 ILE A O 1
ATOM 1427 N N . ARG A 1 181 ? -3.127 16.385 -14.290 1.00 68.94 181 ARG A N 1
ATOM 1428 C CA . ARG A 1 181 ? -3.711 15.047 -14.154 1.00 68.94 181 ARG A CA 1
ATOM 1429 C C . ARG A 1 181 ? -4.485 14.956 -12.851 1.00 68.94 181 ARG A C 1
ATOM 1431 O O . ARG A 1 181 ? -3.948 15.201 -11.765 1.00 68.94 181 ARG A O 1
ATOM 1438 N N . THR A 1 182 ? -5.735 14.559 -12.973 1.00 81.31 182 THR A N 1
ATOM 1439 C CA . THR A 1 182 ? -6.584 14.167 -11.863 1.00 81.31 182 THR A CA 1
ATOM 1440 C C . THR A 1 182 ? -5.924 13.032 -11.068 1.00 81.31 182 THR A C 1
ATOM 1442 O O . THR A 1 182 ? -5.059 12.308 -11.578 1.00 81.31 182 THR A O 1
ATOM 1445 N N . PRO A 1 183 ? -6.314 12.837 -9.797 1.00 82.81 183 PRO A N 1
ATOM 1446 C CA . PRO A 1 183 ? -5.900 11.669 -9.028 1.00 82.81 183 PRO A CA 1
ATOM 1447 C C . PRO A 1 183 ? -6.078 10.350 -9.793 1.00 82.81 183 PRO A C 1
ATOM 1449 O O . PRO A 1 183 ? -5.154 9.541 -9.831 1.00 82.81 183 PRO A O 1
ATOM 1452 N N . ALA A 1 184 ? -7.211 10.186 -10.482 1.00 86.88 184 ALA A N 1
ATOM 1453 C CA . ALA A 1 184 ? -7.523 8.999 -11.272 1.00 86.88 184 ALA A CA 1
ATOM 1454 C C . ALA A 1 184 ? -6.558 8.799 -12.453 1.00 86.88 184 ALA A C 1
ATOM 1456 O O . ALA A 1 184 ? -6.072 7.693 -12.668 1.00 86.88 184 ALA A O 1
ATOM 1457 N N . GLU A 1 185 ? -6.213 9.862 -13.184 1.00 85.88 185 GLU A N 1
ATOM 1458 C CA . GLU A 1 185 ? -5.252 9.778 -14.293 1.00 85.88 185 GLU A CA 1
ATOM 1459 C C . GLU A 1 185 ? -3.835 9.450 -13.807 1.00 85.88 185 GLU A C 1
ATOM 1461 O O . GLU A 1 185 ? -3.113 8.700 -14.465 1.00 85.88 185 GLU A O 1
ATOM 1466 N N . ASN A 1 186 ? -3.430 9.964 -12.641 1.00 81.75 186 ASN A N 1
ATOM 1467 C CA . ASN A 1 186 ? -2.153 9.586 -12.031 1.00 81.75 186 ASN A CA 1
ATOM 1468 C C . ASN A 1 186 ? -2.155 8.117 -11.583 1.00 81.75 186 ASN A C 1
ATOM 1470 O O . ASN A 1 186 ? -1.174 7.416 -11.820 1.00 81.75 186 ASN A O 1
ATOM 1474 N N . LEU A 1 187 ? -3.250 7.624 -10.992 1.00 86.94 187 LEU A N 1
ATOM 1475 C CA . LEU A 1 187 ? -3.386 6.206 -10.643 1.00 86.94 187 LEU A CA 1
ATOM 1476 C C . LEU A 1 187 ? -3.328 5.318 -11.890 1.00 86.94 187 LEU A C 1
ATOM 1478 O O . LEU A 1 187 ? -2.560 4.359 -11.905 1.00 86.94 187 LEU A O 1
ATOM 1482 N N . ALA A 1 188 ? -4.061 5.664 -12.951 1.00 88.81 188 ALA A N 1
ATOM 1483 C CA . ALA A 1 188 ? -4.041 4.931 -14.216 1.00 88.81 188 ALA A CA 1
ATOM 1484 C C . ALA A 1 188 ? -2.626 4.872 -14.810 1.00 88.81 188 ALA A C 1
ATOM 1486 O O . ALA A 1 188 ? -2.135 3.791 -15.143 1.00 88.81 188 ALA A O 1
ATOM 1487 N N . ARG A 1 189 ? -1.921 6.011 -14.845 1.00 83.31 189 ARG A N 1
ATOM 1488 C CA . ARG A 1 189 ? -0.540 6.073 -15.335 1.00 83.31 189 ARG A CA 1
ATOM 1489 C C . ARG A 1 189 ? 0.426 5.254 -14.480 1.00 83.31 189 ARG A C 1
ATOM 1491 O O . ARG A 1 189 ? 1.295 4.568 -15.015 1.00 83.31 189 ARG A O 1
ATOM 1498 N N . GLY A 1 190 ? 0.264 5.302 -13.159 1.00 84.31 190 GLY A N 1
ATOM 1499 C CA . GLY A 1 190 ? 1.025 4.474 -12.229 1.00 84.31 190 GLY A CA 1
ATOM 1500 C C . GLY A 1 190 ? 0.820 2.985 -12.502 1.00 84.31 190 GLY A C 1
ATOM 1501 O O . GLY A 1 190 ? 1.795 2.250 -12.632 1.00 84.31 190 GLY A O 1
ATOM 1502 N N . GLN A 1 191 ? -0.432 2.551 -12.673 1.00 93.50 191 GLN A N 1
ATOM 1503 C CA . GLN A 1 191 ? -0.758 1.159 -12.989 1.00 93.50 191 GLN A CA 1
ATOM 1504 C C . GLN A 1 191 ? -0.147 0.695 -14.318 1.00 93.50 191 GLN A C 1
ATOM 1506 O O . GLN A 1 191 ? 0.363 -0.419 -14.382 1.00 93.50 191 GLN A O 1
ATOM 1511 N N . GLU A 1 192 ? -0.185 1.516 -15.373 1.00 87.50 192 GLU A N 1
ATOM 1512 C CA . GLU A 1 192 ? 0.459 1.197 -16.657 1.00 87.50 192 GLU A CA 1
ATOM 1513 C C . GLU A 1 192 ? 1.954 0.921 -16.480 1.00 87.50 192 GLU A C 1
ATOM 1515 O O . GLU A 1 192 ? 2.434 -0.149 -16.850 1.00 87.50 192 GLU A O 1
ATOM 1520 N N . LEU A 1 193 ? 2.677 1.854 -15.857 1.00 79.56 193 LEU A N 1
ATOM 1521 C CA . LEU A 1 193 ? 4.123 1.743 -15.660 1.00 79.56 193 LEU A CA 1
ATOM 1522 C C . LEU A 1 193 ? 4.495 0.551 -14.770 1.00 79.56 193 LEU A C 1
ATOM 1524 O O . LEU A 1 193 ? 5.466 -0.144 -15.054 1.00 79.56 193 LEU A O 1
ATOM 1528 N N . LEU A 1 194 ? 3.704 0.272 -13.731 1.00 86.69 194 LEU A N 1
ATOM 1529 C CA . LEU A 1 194 ? 3.924 -0.875 -12.848 1.00 86.69 194 LEU A CA 1
ATOM 1530 C C . LEU A 1 194 ? 3.656 -2.210 -13.552 1.00 86.69 194 LEU A C 1
ATOM 1532 O O . LEU A 1 194 ? 4.424 -3.151 -13.367 1.00 86.69 194 LEU A O 1
ATOM 1536 N N . ARG A 1 195 ? 2.617 -2.305 -14.394 1.00 92.69 195 ARG A N 1
ATOM 1537 C CA . ARG A 1 195 ? 2.388 -3.504 -15.221 1.00 92.69 195 ARG A CA 1
ATOM 1538 C C . ARG A 1 195 ? 3.546 -3.736 -16.181 1.00 92.69 195 ARG A C 1
ATOM 1540 O O . ARG A 1 195 ? 3.970 -4.869 -16.357 1.00 92.69 195 ARG A O 1
ATOM 1547 N N . GLU A 1 196 ? 4.079 -2.677 -16.777 1.00 82.94 196 GLU A N 1
ATOM 1548 C CA . GLU A 1 196 ? 5.240 -2.799 -17.654 1.00 82.94 196 GLU A CA 1
ATOM 1549 C C . GLU A 1 196 ? 6.514 -3.197 -16.918 1.00 82.94 196 GLU A C 1
ATOM 1551 O O . GLU A 1 196 ? 7.270 -4.009 -17.444 1.00 82.94 196 GLU A O 1
ATOM 1556 N N . ALA A 1 197 ? 6.737 -2.676 -15.708 1.00 83.06 197 ALA A N 1
ATOM 1557 C CA . ALA A 1 197 ? 7.824 -3.137 -14.852 1.00 83.06 197 ALA A CA 1
ATOM 1558 C C . ALA A 1 197 ? 7.715 -4.650 -14.614 1.00 83.06 197 ALA A C 1
ATOM 1560 O O . ALA A 1 197 ? 8.682 -5.372 -14.820 1.00 83.06 197 ALA A O 1
ATOM 1561 N N . LEU A 1 198 ? 6.512 -5.138 -14.296 1.00 89.62 198 LEU A N 1
ATOM 1562 C CA . LEU A 1 198 ? 6.255 -6.557 -14.042 1.00 89.62 198 LEU A CA 1
ATOM 1563 C C . LEU A 1 198 ? 6.351 -7.451 -15.288 1.00 89.62 198 LEU A C 1
ATOM 1565 O O . LEU A 1 198 ? 6.648 -8.629 -15.141 1.00 89.62 198 LEU A O 1
ATOM 1569 N N . ILE A 1 199 ? 6.129 -6.921 -16.498 1.00 86.00 199 ILE A N 1
ATOM 1570 C CA . ILE A 1 199 ? 6.406 -7.650 -17.753 1.00 86.00 199 ILE A CA 1
ATOM 1571 C C . ILE A 1 199 ? 7.915 -7.875 -17.922 1.00 86.00 199 ILE A C 1
ATOM 1573 O O . ILE A 1 199 ? 8.335 -8.883 -18.481 1.00 86.00 199 ILE A O 1
ATOM 1577 N N . LEU A 1 200 ? 8.738 -6.926 -17.472 1.00 77.38 200 LEU A N 1
ATOM 1578 C CA . LEU A 1 200 ? 10.194 -7.017 -17.573 1.00 77.38 200 LEU A CA 1
ATOM 1579 C C . LEU A 1 200 ? 10.812 -7.792 -16.404 1.00 77.38 200 LEU A C 1
ATOM 1581 O O . LEU A 1 200 ? 11.838 -8.447 -16.580 1.00 77.38 200 LEU A O 1
ATOM 1585 N N . ASP A 1 201 ? 10.225 -7.720 -15.217 1.00 82.56 201 ASP A N 1
ATOM 1586 C CA . ASP A 1 201 ? 10.682 -8.444 -14.037 1.00 82.56 201 ASP A CA 1
ATOM 1587 C C . ASP A 1 201 ? 9.501 -8.860 -13.152 1.00 82.56 201 ASP A C 1
ATOM 1589 O O . ASP A 1 201 ? 8.983 -8.086 -12.343 1.00 82.56 201 ASP A O 1
ATOM 1593 N N . GLU A 1 202 ? 9.057 -10.107 -13.310 1.00 87.69 202 GLU A N 1
ATOM 1594 C CA . GLU A 1 202 ? 7.907 -10.650 -12.581 1.00 87.69 202 GLU A CA 1
ATOM 1595 C C . GLU A 1 202 ? 8.164 -10.793 -11.070 1.00 87.69 202 GLU A C 1
ATOM 1597 O O . GLU A 1 202 ? 7.211 -10.774 -10.280 1.00 87.69 202 GLU A O 1
ATOM 1602 N N . GLU A 1 203 ? 9.435 -10.895 -10.668 1.00 86.44 203 GLU A N 1
ATOM 1603 C CA . GLU A 1 203 ? 9.883 -11.023 -9.274 1.00 86.44 203 GLU A CA 1
ATOM 1604 C C . GLU A 1 203 ? 10.062 -9.659 -8.590 1.00 86.44 203 GLU A C 1
ATOM 1606 O O . GLU A 1 203 ? 10.443 -9.576 -7.423 1.00 86.44 203 GLU A O 1
ATOM 1611 N N . GLN A 1 204 ? 9.725 -8.556 -9.266 1.00 84.56 204 GLN A N 1
ATOM 1612 C CA . GLN A 1 204 ? 9.741 -7.235 -8.653 1.00 84.56 204 GLN A CA 1
ATOM 1613 C C . GLN A 1 204 ? 8.526 -7.030 -7.727 1.00 84.56 204 GLN A C 1
ATOM 1615 O O . GLN A 1 204 ? 7.577 -6.303 -8.035 1.00 84.56 204 GLN A O 1
ATOM 1620 N N . HIS A 1 205 ? 8.552 -7.675 -6.559 1.00 88.75 205 HIS A N 1
ATOM 1621 C CA . HIS A 1 205 ? 7.443 -7.715 -5.600 1.00 88.75 205 HIS A CA 1
ATOM 1622 C C . HIS A 1 205 ? 6.985 -6.325 -5.140 1.00 88.75 205 HIS A C 1
ATOM 1624 O O . HIS A 1 205 ? 5.783 -6.083 -5.049 1.00 88.75 205 HIS A O 1
ATOM 1630 N N . ASP A 1 206 ? 7.913 -5.378 -4.960 1.00 82.88 206 ASP A N 1
ATOM 1631 C CA . ASP A 1 206 ? 7.595 -3.971 -4.689 1.00 82.88 206 ASP A CA 1
ATOM 1632 C C . ASP A 1 206 ? 6.629 -3.386 -5.732 1.00 82.88 206 ASP A C 1
ATOM 1634 O O . ASP A 1 206 ? 5.649 -2.724 -5.381 1.00 82.88 206 ASP A O 1
ATOM 1638 N N . ALA A 1 207 ? 6.885 -3.630 -7.023 1.00 85.62 207 ALA A N 1
ATOM 1639 C CA . ALA A 1 207 ? 6.043 -3.126 -8.105 1.00 85.62 207 ALA A CA 1
ATOM 1640 C C . ALA A 1 207 ? 4.651 -3.760 -8.060 1.00 85.62 207 ALA A C 1
ATOM 1642 O O . ALA A 1 207 ? 3.650 -3.072 -8.270 1.00 85.62 207 ALA A O 1
ATOM 1643 N N . ARG A 1 208 ? 4.581 -5.044 -7.699 1.00 93.44 208 ARG A N 1
ATOM 1644 C CA . ARG A 1 208 ? 3.326 -5.778 -7.531 1.00 93.44 208 ARG A CA 1
ATOM 1645 C C . ARG A 1 208 ? 2.494 -5.249 -6.360 1.00 93.44 208 ARG A C 1
ATOM 1647 O O . ARG A 1 208 ? 1.299 -5.017 -6.527 1.00 93.44 208 ARG A O 1
ATOM 1654 N N . ILE A 1 209 ? 3.124 -4.957 -5.218 1.00 87.94 209 ILE A N 1
ATOM 1655 C CA . ILE A 1 209 ? 2.467 -4.337 -4.053 1.00 87.94 209 ILE A CA 1
ATOM 1656 C C . ILE A 1 209 ? 1.897 -2.962 -4.423 1.00 87.94 209 ILE A C 1
ATOM 1658 O O . ILE A 1 209 ? 0.741 -2.661 -4.126 1.00 87.94 209 ILE A O 1
ATOM 1662 N N . HIS A 1 210 ? 2.680 -2.124 -5.109 1.00 88.12 210 HIS A N 1
ATOM 1663 C CA . HIS A 1 210 ? 2.213 -0.798 -5.521 1.00 88.12 210 HIS A CA 1
ATOM 1664 C C . HIS A 1 210 ? 1.111 -0.872 -6.586 1.00 88.12 210 HIS A C 1
ATOM 1666 O O . HIS A 1 210 ? 0.213 -0.029 -6.579 1.00 88.12 210 HIS A O 1
ATOM 1672 N N . LEU A 1 211 ? 1.140 -1.879 -7.466 1.00 94.75 211 LEU A N 1
ATOM 1673 C CA . LEU A 1 211 ? 0.073 -2.120 -8.436 1.00 94.75 211 LEU A CA 1
ATOM 1674 C C . LEU A 1 211 ? -1.222 -2.517 -7.722 1.00 94.75 211 LEU A C 1
ATOM 1676 O O . LEU A 1 211 ? -2.262 -1.922 -7.998 1.00 94.75 211 LEU A O 1
ATOM 1680 N N . GLY A 1 212 ? -1.151 -3.454 -6.771 1.00 94.31 212 GLY A N 1
ATOM 1681 C CA . GLY A 1 212 ? -2.289 -3.846 -5.939 1.00 94.31 212 GLY A CA 1
ATOM 1682 C C . GLY A 1 212 ? -2.889 -2.655 -5.188 1.00 94.31 212 GLY A C 1
ATOM 1683 O O . GLY A 1 212 ? -4.098 -2.445 -5.219 1.00 94.31 212 GLY A O 1
ATOM 1684 N N . HIS A 1 213 ? -2.047 -1.799 -4.606 1.00 88.25 213 HIS A N 1
ATOM 1685 C CA . HIS A 1 213 ? -2.504 -0.592 -3.914 1.00 88.25 213 HIS A CA 1
ATOM 1686 C C . HIS A 1 213 ? -3.186 0.401 -4.870 1.00 88.25 213 HIS A C 1
ATOM 1688 O O . HIS A 1 213 ? -4.254 0.923 -4.563 1.00 88.25 213 HIS A O 1
ATOM 1694 N N . ALA A 1 214 ? -2.619 0.631 -6.058 1.00 90.44 214 ALA A N 1
ATOM 1695 C CA . ALA A 1 214 ? -3.221 1.510 -7.058 1.00 90.44 214 ALA A CA 1
ATOM 1696 C C . ALA A 1 214 ? -4.565 0.981 -7.588 1.00 90.44 214 ALA A C 1
ATOM 1698 O O . ALA A 1 214 ? -5.459 1.777 -7.882 1.00 90.44 214 ALA A O 1
ATOM 1699 N N . LEU A 1 215 ? -4.705 -0.343 -7.713 1.00 95.38 215 LEU A N 1
ATOM 1700 C CA . LEU A 1 215 ? -5.953 -1.012 -8.088 1.00 95.38 215 LEU A CA 1
ATOM 1701 C C . LEU A 1 215 ? -7.015 -0.856 -6.998 1.00 95.38 215 LEU A C 1
ATOM 1703 O O . LEU A 1 215 ? -8.139 -0.478 -7.312 1.00 95.38 215 LEU A O 1
ATOM 1707 N N . HIS A 1 216 ? -6.640 -1.060 -5.735 1.00 92.56 216 HIS A N 1
ATOM 1708 C CA . HIS A 1 216 ? -7.523 -0.876 -4.585 1.00 92.56 216 HIS A CA 1
ATOM 1709 C C . HIS A 1 216 ? -8.042 0.567 -4.477 1.00 92.56 216 HIS A C 1
ATOM 1711 O O . HIS A 1 216 ? -9.243 0.787 -4.373 1.00 92.56 216 HIS A O 1
ATOM 1717 N N . LEU A 1 217 ? -7.162 1.563 -4.634 1.00 88.31 217 LEU A N 1
ATOM 1718 C CA . LEU A 1 217 ? -7.549 2.982 -4.679 1.00 88.31 217 LEU A CA 1
ATOM 1719 C C . LEU A 1 217 ? -8.441 3.343 -5.874 1.00 88.31 217 LEU A C 1
ATOM 1721 O O . LEU A 1 217 ? -9.078 4.392 -5.869 1.00 88.31 217 LEU A O 1
ATOM 1725 N N . SER A 1 218 ? -8.448 2.504 -6.910 1.00 92.88 218 SER A N 1
ATOM 1726 C CA . SER A 1 218 ? -9.332 2.631 -8.073 1.00 92.88 218 SER A CA 1
ATOM 1727 C C . SER A 1 218 ? -10.580 1.746 -7.946 1.00 92.88 218 SER A C 1
ATOM 1729 O O . SER A 1 218 ? -11.204 1.445 -8.960 1.00 92.88 218 SER A O 1
ATOM 1731 N N . GLU A 1 219 ? -10.895 1.280 -6.730 1.00 93.56 219 GLU A N 1
ATOM 1732 C CA . GLU A 1 219 ? -12.027 0.404 -6.388 1.00 93.56 219 GLU A CA 1
ATOM 1733 C C . GLU A 1 219 ? -12.022 -0.956 -7.117 1.00 93.56 219 GLU A C 1
ATOM 1735 O O . GLU A 1 219 ? -13.020 -1.673 -7.153 1.00 93.56 219 GLU A O 1
ATOM 1740 N N . ASN A 1 220 ? -10.879 -1.367 -7.678 1.00 96.06 220 ASN A N 1
ATOM 1741 C CA . ASN A 1 220 ? -10.710 -2.668 -8.323 1.00 96.06 220 ASN A CA 1
ATOM 1742 C C . ASN A 1 220 ? -10.129 -3.692 -7.335 1.00 96.06 220 ASN A C 1
ATOM 1744 O O . ASN A 1 220 ? -8.998 -4.169 -7.477 1.00 96.06 220 ASN A O 1
ATOM 1748 N N . ASN A 1 221 ? -10.916 -3.999 -6.304 1.00 95.31 221 ASN A N 1
ATOM 1749 C CA . ASN A 1 221 ? -10.493 -4.804 -5.156 1.00 95.31 221 ASN A CA 1
ATOM 1750 C C . ASN A 1 221 ? -10.182 -6.262 -5.525 1.00 95.31 221 ASN A C 1
ATOM 1752 O O . ASN A 1 221 ? -9.246 -6.846 -4.981 1.00 95.31 221 ASN A O 1
ATOM 1756 N N . ASP A 1 222 ? -10.896 -6.835 -6.498 1.00 96.88 222 ASP A N 1
ATOM 1757 C CA . ASP A 1 222 ? -10.623 -8.186 -7.001 1.00 96.88 222 ASP A CA 1
ATOM 1758 C C . ASP A 1 222 ? -9.220 -8.286 -7.610 1.00 96.88 222 ASP A C 1
ATOM 1760 O O . ASP A 1 222 ? -8.442 -9.167 -7.239 1.00 96.88 222 ASP A O 1
ATOM 1764 N N . ALA A 1 223 ? -8.864 -7.354 -8.500 1.00 96.69 223 ALA A N 1
ATOM 1765 C CA . ALA A 1 223 ? -7.534 -7.329 -9.100 1.00 96.69 223 ALA A CA 1
ATOM 1766 C C . ALA A 1 223 ? -6.448 -6.995 -8.065 1.00 96.69 223 ALA A C 1
ATOM 1768 O O . ALA A 1 223 ? -5.353 -7.553 -8.129 1.00 96.69 223 ALA A O 1
ATOM 1769 N N . ALA A 1 224 ? -6.745 -6.122 -7.097 1.00 96.94 224 ALA A N 1
ATOM 1770 C CA . ALA A 1 224 ? -5.819 -5.796 -6.017 1.00 96.94 224 ALA A CA 1
ATOM 1771 C C . ALA A 1 224 ? -5.444 -7.033 -5.188 1.00 96.94 224 ALA A C 1
ATOM 1773 O O . ALA A 1 224 ? -4.256 -7.282 -4.974 1.00 96.94 224 ALA A O 1
ATOM 1774 N N . ARG A 1 225 ? -6.433 -7.843 -4.778 1.00 98.00 225 ARG A N 1
ATOM 1775 C CA . ARG A 1 225 ? -6.177 -9.089 -4.036 1.00 98.00 225 ARG A CA 1
ATOM 1776 C C . ARG A 1 225 ? -5.310 -10.056 -4.815 1.00 98.00 225 ARG A C 1
ATOM 1778 O O . ARG A 1 225 ? -4.332 -10.540 -4.261 1.00 98.00 225 ARG A O 1
ATOM 1785 N N . VAL A 1 226 ? -5.608 -10.262 -6.099 1.00 97.75 226 VAL A N 1
ATOM 1786 C CA . VAL A 1 226 ? -4.811 -11.142 -6.966 1.00 97.75 226 VAL A CA 1
ATOM 1787 C C . VAL A 1 226 ? -3.338 -10.724 -6.974 1.00 97.75 226 VAL A C 1
ATOM 1789 O O . V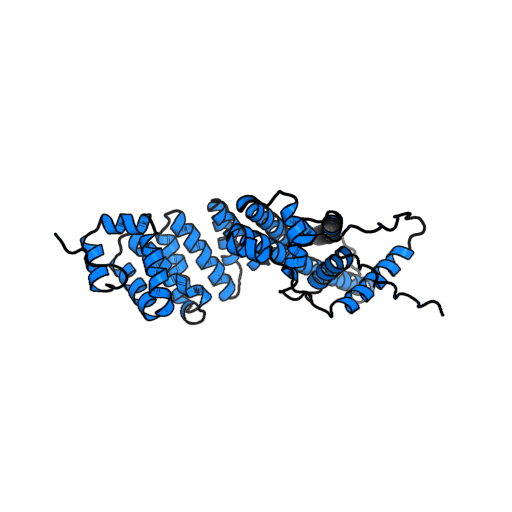AL A 1 226 ? -2.458 -11.580 -6.918 1.00 97.75 226 VAL A O 1
ATOM 1792 N N . GLU A 1 227 ? -3.037 -9.424 -7.021 1.00 95.94 227 GLU A N 1
ATOM 1793 C CA . GLU A 1 227 ? -1.646 -8.967 -6.989 1.00 95.94 227 GLU A CA 1
ATOM 1794 C C . GLU A 1 227 ? -0.977 -9.181 -5.622 1.00 95.94 227 GLU A C 1
ATOM 1796 O O . GLU A 1 227 ? 0.176 -9.613 -5.590 1.00 95.94 227 GLU A O 1
ATOM 1801 N N . PHE A 1 228 ? -1.673 -8.966 -4.501 1.00 95.06 228 PHE A N 1
ATOM 1802 C CA . PHE A 1 228 ? -1.112 -9.244 -3.171 1.00 95.06 228 PHE A CA 1
ATOM 1803 C C . PHE A 1 228 ? -0.938 -10.743 -2.899 1.00 95.06 228 PHE A C 1
ATOM 1805 O O . PHE A 1 228 ? 0.117 -11.154 -2.422 1.00 95.06 228 PHE A O 1
ATOM 1812 N N . GLU A 1 229 ? -1.916 -11.572 -3.257 1.00 97.00 229 GLU A N 1
ATOM 1813 C CA . GLU A 1 229 ? -1.852 -13.034 -3.136 1.00 97.00 229 GLU A CA 1
ATOM 1814 C C . GLU A 1 229 ? -0.692 -13.611 -3.955 1.00 97.00 229 GLU A C 1
ATOM 1816 O O . GLU A 1 229 ? 0.044 -14.470 -3.469 1.00 97.00 229 GLU A O 1
ATOM 1821 N N . LYS A 1 230 ? -0.455 -13.081 -5.165 1.00 96.25 230 LYS A N 1
ATOM 1822 C CA . LYS A 1 230 ? 0.737 -13.425 -5.951 1.00 96.25 230 LYS A CA 1
ATOM 1823 C C . LYS A 1 230 ? 2.018 -13.122 -5.181 1.00 96.25 230 LYS A C 1
ATOM 1825 O O . LYS A 1 230 ? 2.877 -13.990 -5.134 1.00 96.25 230 LYS A O 1
ATOM 1830 N N . VAL A 1 231 ? 2.159 -11.947 -4.554 1.00 93.69 231 VAL A N 1
ATOM 1831 C CA . VAL A 1 231 ? 3.344 -11.640 -3.721 1.00 93.69 231 VAL A CA 1
ATOM 1832 C C . VAL A 1 231 ? 3.513 -12.676 -2.609 1.00 93.69 231 VAL A C 1
ATOM 1834 O O . VAL A 1 231 ? 4.605 -13.205 -2.431 1.00 93.69 231 VAL A O 1
ATOM 1837 N N . LEU A 1 232 ? 2.430 -13.016 -1.907 1.00 95.44 232 LEU A N 1
ATOM 1838 C CA . LEU A 1 232 ? 2.447 -13.972 -0.795 1.00 95.44 232 LEU A CA 1
ATOM 1839 C C . LEU A 1 232 ? 2.736 -15.421 -1.219 1.00 95.44 232 LEU A C 1
ATOM 1841 O O . LEU A 1 232 ? 3.059 -16.236 -0.353 1.00 95.44 232 LEU A O 1
ATOM 1845 N N . SER A 1 233 ? 2.630 -15.731 -2.516 1.00 95.38 233 SER A N 1
ATOM 1846 C CA . SER A 1 233 ? 2.962 -17.043 -3.084 1.00 95.38 233 SER A CA 1
ATOM 1847 C C . SER A 1 233 ? 4.461 -17.264 -3.326 1.00 95.38 233 SER A C 1
ATOM 1849 O O . SER A 1 233 ? 4.876 -18.406 -3.521 1.00 95.38 233 SER A O 1
ATOM 1851 N N . PHE A 1 234 ? 5.274 -16.202 -3.297 1.00 91.38 234 PHE A N 1
ATOM 1852 C CA . PHE A 1 234 ? 6.729 -16.287 -3.444 1.00 91.38 234 PHE A CA 1
ATOM 1853 C C . PHE A 1 234 ? 7.436 -16.486 -2.095 1.00 91.38 234 PHE A C 1
ATOM 1855 O O . PHE A 1 234 ? 6.953 -16.054 -1.045 1.00 91.38 234 PHE A O 1
ATOM 1862 N N . GLU A 1 235 ? 8.628 -17.090 -2.125 1.00 90.06 235 GLU A N 1
ATOM 1863 C CA . GLU A 1 235 ? 9.555 -17.059 -0.989 1.00 90.06 235 GLU A CA 1
ATOM 1864 C C . GLU A 1 235 ? 10.231 -15.682 -0.929 1.00 90.06 235 GLU A C 1
ATOM 1866 O O . GLU A 1 235 ? 11.148 -15.388 -1.692 1.00 90.06 235 GLU A O 1
ATOM 1871 N N . ILE A 1 236 ? 9.745 -14.823 -0.034 1.00 91.19 236 ILE A N 1
ATOM 1872 C CA . ILE A 1 236 ? 10.153 -13.416 0.081 1.00 91.19 236 ILE A CA 1
ATOM 1873 C C . ILE A 1 236 ? 10.576 -13.067 1.502 1.00 91.19 236 ILE A C 1
ATOM 1875 O O . ILE A 1 236 ? 10.260 -13.773 2.464 1.00 91.19 236 ILE A O 1
ATOM 1879 N N . ASP A 1 237 ? 11.289 -11.951 1.641 1.00 88.75 237 ASP A N 1
ATOM 1880 C CA . ASP A 1 237 ? 11.655 -11.429 2.947 1.00 88.75 237 ASP A CA 1
ATOM 1881 C C . ASP A 1 237 ? 10.419 -10.998 3.753 1.00 88.75 237 ASP A C 1
ATOM 1883 O O . ASP A 1 237 ? 9.336 -10.713 3.224 1.00 88.75 237 ASP A O 1
ATOM 1887 N N . LEU A 1 238 ? 10.598 -10.949 5.072 1.00 89.44 238 LEU A N 1
ATOM 1888 C CA . LEU A 1 238 ? 9.507 -10.663 5.988 1.00 89.44 238 LEU A CA 1
ATOM 1889 C C . LEU A 1 238 ? 8.907 -9.269 5.776 1.00 89.44 238 LEU A C 1
ATOM 1891 O O . LEU A 1 238 ? 7.698 -9.123 5.901 1.00 89.44 238 LEU A O 1
ATOM 1895 N N . GLU A 1 239 ? 9.711 -8.254 5.459 1.00 84.31 239 GLU A N 1
ATOM 1896 C CA . GLU A 1 239 ? 9.211 -6.887 5.311 1.00 84.31 239 GLU A CA 1
ATOM 1897 C C . GLU A 1 239 ? 8.312 -6.763 4.074 1.00 84.31 239 GLU A C 1
ATOM 1899 O O . GLU A 1 239 ? 7.186 -6.265 4.182 1.00 84.31 239 GLU A O 1
ATOM 1904 N N . THR A 1 240 ? 8.744 -7.300 2.931 1.00 84.12 240 THR A N 1
ATOM 1905 C CA . THR A 1 240 ? 7.933 -7.356 1.704 1.00 84.12 240 THR A CA 1
ATOM 1906 C C . THR A 1 240 ? 6.640 -8.142 1.927 1.00 84.12 240 THR A C 1
ATOM 1908 O O . THR A 1 240 ? 5.554 -7.669 1.572 1.00 84.12 240 THR A O 1
ATOM 1911 N N . ARG A 1 241 ? 6.724 -9.309 2.587 1.00 92.31 241 ARG A N 1
ATOM 1912 C CA . ARG A 1 241 ? 5.542 -10.103 2.965 1.00 92.31 241 ARG A CA 1
ATOM 1913 C C . ARG A 1 241 ? 4.580 -9.283 3.817 1.00 92.31 241 ARG A C 1
ATOM 1915 O O . ARG A 1 241 ? 3.374 -9.298 3.579 1.00 92.31 241 ARG A O 1
ATOM 1922 N N . SER A 1 242 ? 5.106 -8.541 4.788 1.00 89.50 242 SER A N 1
ATOM 1923 C CA . SER A 1 242 ? 4.298 -7.731 5.692 1.00 89.50 242 SER A CA 1
ATOM 1924 C C . SER A 1 242 ? 3.574 -6.584 4.980 1.00 89.50 242 SER A C 1
ATOM 1926 O O . SER A 1 242 ? 2.412 -6.317 5.281 1.00 89.50 242 SER A O 1
ATOM 1928 N N . TYR A 1 243 ? 4.192 -5.930 3.993 1.00 87.31 243 TYR A N 1
ATOM 1929 C CA . TYR A 1 243 ? 3.477 -4.936 3.184 1.00 87.31 243 TYR A CA 1
ATOM 1930 C C . TYR A 1 243 ? 2.352 -5.564 2.352 1.00 87.31 243 TYR A C 1
ATOM 1932 O O . TYR A 1 243 ? 1.283 -4.962 2.234 1.00 87.31 243 TYR A O 1
ATOM 1940 N N . ALA A 1 244 ? 2.552 -6.762 1.798 1.00 89.75 244 ALA A N 1
ATOM 1941 C CA . ALA A 1 244 ? 1.502 -7.463 1.061 1.00 89.75 244 ALA A CA 1
ATOM 1942 C C . ALA A 1 244 ? 0.325 -7.859 1.973 1.00 89.75 244 ALA A C 1
ATOM 1944 O O . ALA A 1 244 ? -0.815 -7.548 1.638 1.00 89.75 244 ALA A O 1
ATOM 1945 N N . LEU A 1 245 ? 0.592 -8.444 3.149 1.00 95.81 245 LEU A N 1
ATOM 1946 C CA . LEU A 1 245 ? -0.441 -8.793 4.138 1.00 95.81 245 LEU A CA 1
ATOM 1947 C C . LEU A 1 245 ? -1.218 -7.570 4.631 1.00 95.81 245 LEU A C 1
ATOM 1949 O O . LEU A 1 245 ? -2.442 -7.613 4.716 1.00 95.81 245 LEU A O 1
ATOM 1953 N N . LEU A 1 246 ? -0.525 -6.464 4.930 1.00 90.19 246 LEU A N 1
ATOM 1954 C CA . LEU A 1 246 ? -1.172 -5.240 5.406 1.00 90.19 246 LEU A CA 1
ATOM 1955 C C . LEU A 1 246 ? -2.153 -4.698 4.364 1.00 90.19 246 LEU A C 1
ATOM 1957 O O . LEU A 1 246 ? -3.281 -4.344 4.700 1.00 90.19 246 LEU A O 1
ATOM 1961 N N . ASN A 1 247 ? -1.731 -4.637 3.100 1.00 90.56 247 ASN A N 1
ATOM 1962 C CA . ASN A 1 247 ? -2.591 -4.129 2.041 1.00 90.56 247 ASN A CA 1
ATOM 1963 C C . ASN A 1 247 ? -3.715 -5.112 1.683 1.00 90.56 247 ASN A C 1
ATOM 1965 O O . ASN A 1 247 ? -4.837 -4.667 1.469 1.00 90.56 247 ASN A O 1
ATOM 1969 N N . LEU A 1 248 ? -3.459 -6.424 1.680 1.00 97.06 248 LEU A N 1
ATOM 1970 C CA . LEU A 1 248 ? -4.501 -7.437 1.483 1.00 97.06 248 LEU A CA 1
ATOM 1971 C C . LEU A 1 248 ? -5.568 -7.365 2.585 1.00 97.06 248 LEU A C 1
ATOM 1973 O O . LEU A 1 248 ? -6.761 -7.364 2.286 1.00 97.06 248 LEU A O 1
ATOM 1977 N N . GLY A 1 249 ? -5.145 -7.222 3.843 1.00 96.81 249 GLY A N 1
ATOM 1978 C CA . GLY A 1 249 ? -6.046 -7.028 4.974 1.00 96.81 249 GLY A CA 1
ATOM 1979 C C . GLY A 1 249 ? -6.896 -5.762 4.839 1.00 96.81 249 GLY A C 1
ATOM 1980 O O . GLY A 1 249 ? -8.089 -5.810 5.116 1.00 96.81 249 GLY A O 1
ATOM 1981 N N . ASN A 1 250 ? -6.326 -4.651 4.352 1.00 91.19 250 ASN A N 1
ATOM 1982 C CA . ASN A 1 250 ? -7.094 -3.427 4.075 1.00 91.19 250 ASN A CA 1
ATOM 1983 C C . ASN A 1 250 ? -8.141 -3.649 2.976 1.00 91.19 250 ASN A C 1
ATOM 1985 O O . ASN A 1 250 ? -9.292 -3.266 3.150 1.00 91.19 250 ASN A O 1
ATOM 1989 N N . VAL A 1 251 ? -7.776 -4.335 1.886 1.00 95.44 251 VAL A N 1
ATOM 1990 C CA . VAL A 1 251 ? -8.732 -4.674 0.819 1.00 95.44 251 VAL A CA 1
ATOM 1991 C C . VAL A 1 251 ? -9.870 -5.541 1.361 1.00 95.44 251 VAL A C 1
ATOM 1993 O O . VAL A 1 251 ? -11.027 -5.328 1.012 1.00 95.44 251 VAL A O 1
ATOM 1996 N N . HIS A 1 252 ? -9.565 -6.519 2.218 1.00 97.88 252 HIS A N 1
ATOM 1997 C CA . HIS A 1 252 ? -10.586 -7.335 2.871 1.00 97.88 252 HIS A CA 1
ATOM 1998 C C . HIS A 1 252 ? -11.483 -6.518 3.804 1.00 97.88 252 HIS A C 1
ATOM 2000 O O . HIS A 1 252 ? -12.698 -6.709 3.780 1.00 97.88 252 HIS A O 1
ATOM 2006 N N . LEU A 1 253 ? -10.908 -5.599 4.580 1.00 93.56 253 LEU A N 1
ATOM 2007 C CA . LEU A 1 253 ? -11.648 -4.725 5.486 1.00 93.56 253 LEU A CA 1
ATOM 2008 C C . LEU A 1 253 ? -12.663 -3.862 4.723 1.00 93.56 253 LEU A C 1
ATOM 2010 O O . LEU A 1 253 ? -13.837 -3.841 5.089 1.00 93.56 253 LEU A O 1
ATOM 2014 N N . ASP A 1 254 ? -12.227 -3.229 3.634 1.00 91.81 254 ASP A N 1
ATOM 2015 C CA . ASP A 1 254 ? -13.067 -2.357 2.807 1.00 91.81 254 ASP A CA 1
ATOM 2016 C C . ASP A 1 254 ? -14.152 -3.135 2.041 1.00 91.81 254 ASP A C 1
ATOM 2018 O O . ASP A 1 254 ? -15.255 -2.630 1.839 1.00 91.81 254 ASP A O 1
ATOM 2022 N N . ASP A 1 255 ? -13.883 -4.392 1.675 1.00 94.62 255 ASP A N 1
ATOM 2023 C CA . ASP A 1 255 ? -14.856 -5.292 1.038 1.00 94.62 255 ASP A CA 1
ATOM 2024 C C . ASP A 1 255 ? -15.841 -5.954 2.021 1.00 94.62 255 ASP A C 1
ATOM 2026 O O . ASP A 1 255 ? -16.651 -6.791 1.613 1.00 94.62 255 ASP A O 1
ATOM 2030 N N . GLY A 1 256 ? -15.764 -5.649 3.320 1.00 94.81 256 GLY A N 1
ATOM 2031 C CA . GLY A 1 256 ? -16.617 -6.274 4.336 1.00 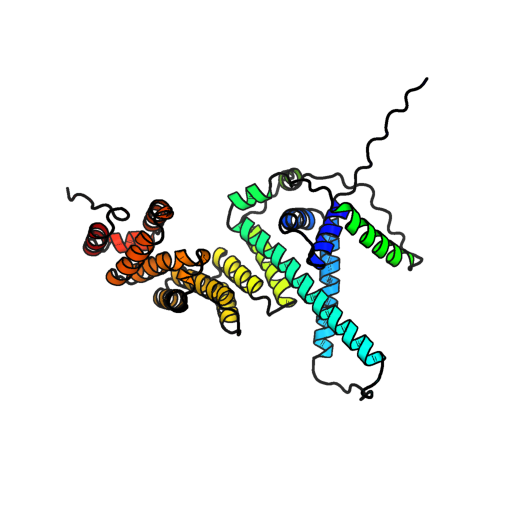94.81 256 GLY A CA 1
ATOM 2032 C C . GLY A 1 256 ? -16.233 -7.715 4.696 1.00 94.81 256 GLY A C 1
ATOM 2033 O O . GLY A 1 256 ? -17.007 -8.426 5.333 1.00 94.81 256 GLY A O 1
ATOM 2034 N N . ARG A 1 257 ? -15.047 -8.169 4.281 1.00 97.44 257 ARG A N 1
ATOM 2035 C CA . ARG A 1 257 ? -14.473 -9.497 4.554 1.00 97.44 257 ARG A CA 1
ATOM 2036 C C . ARG A 1 257 ? -13.660 -9.467 5.848 1.00 97.44 257 ARG A C 1
ATOM 2038 O O . ARG A 1 257 ? -12.437 -9.600 5.844 1.00 97.44 257 ARG A O 1
ATOM 2045 N N . PHE A 1 258 ? -14.344 -9.200 6.955 1.00 97.75 258 PHE A N 1
ATOM 2046 C CA . PHE A 1 258 ? -13.700 -8.854 8.221 1.00 97.75 258 PHE A CA 1
ATOM 2047 C C . PHE A 1 258 ? -12.878 -9.997 8.815 1.00 97.75 258 PHE A C 1
ATOM 2049 O O . PHE A 1 258 ? -11.785 -9.755 9.320 1.00 97.75 258 PHE A O 1
ATOM 2056 N N . GLU A 1 259 ? -13.346 -11.238 8.708 1.00 98.19 259 GLU A N 1
ATOM 2057 C CA . GLU A 1 259 ? -12.620 -12.408 9.198 1.00 98.19 259 GLU A CA 1
ATOM 2058 C C . GLU A 1 259 ? -11.290 -12.594 8.454 1.00 98.19 259 GLU A C 1
ATOM 2060 O O . GLU A 1 259 ? -10.252 -12.761 9.090 1.00 98.19 259 GLU A O 1
ATOM 2065 N N . GLN A 1 260 ? -11.277 -12.457 7.122 1.00 98.38 260 GLN A N 1
ATOM 2066 C CA . GLN A 1 260 ? -10.041 -12.529 6.332 1.00 98.38 260 GLN A CA 1
ATOM 2067 C C . GLN A 1 260 ? -9.097 -11.353 6.623 1.00 98.38 260 GLN A C 1
ATOM 2069 O O . GLN A 1 260 ? -7.875 -11.515 6.634 1.00 98.38 260 GLN A O 1
ATOM 2074 N N . ALA A 1 261 ? -9.644 -10.162 6.891 1.00 98.25 261 ALA A N 1
ATOM 2075 C CA . ALA A 1 261 ? -8.844 -9.020 7.323 1.00 98.25 261 ALA A CA 1
ATOM 2076 C C . ALA A 1 261 ? -8.152 -9.306 8.670 1.00 98.25 261 ALA A C 1
ATOM 2078 O O . ALA A 1 261 ? -6.953 -9.058 8.813 1.00 98.25 261 ALA A O 1
ATOM 2079 N N . ILE A 1 262 ? -8.883 -9.883 9.633 1.00 98.69 262 ILE A N 1
ATOM 2080 C CA . ILE A 1 262 ? -8.341 -10.300 10.934 1.00 98.69 262 ILE A CA 1
ATOM 2081 C C . ILE A 1 262 ? -7.230 -11.335 10.755 1.00 98.69 262 ILE A C 1
ATOM 2083 O O . ILE A 1 262 ? -6.189 -11.187 11.393 1.00 98.69 262 ILE A O 1
ATOM 2087 N N . GLU A 1 263 ? -7.400 -12.333 9.884 1.00 98.44 263 GLU A N 1
ATOM 2088 C CA . GLU A 1 263 ? -6.360 -13.332 9.589 1.00 98.44 263 GLU A CA 1
ATOM 2089 C C . GLU A 1 263 ? -5.063 -12.662 9.107 1.00 98.44 263 GLU A C 1
ATOM 2091 O O . GLU A 1 263 ? -4.001 -12.872 9.697 1.00 98.44 263 GLU A O 1
ATOM 2096 N N . CYS A 1 264 ? -5.157 -11.773 8.110 1.00 97.75 264 CYS A N 1
ATOM 2097 C CA . CYS A 1 264 ? -4.005 -11.049 7.563 1.00 97.75 264 CYS A CA 1
ATOM 2098 C C . CYS A 1 264 ? -3.282 -10.202 8.621 1.00 97.75 264 CYS A C 1
ATOM 2100 O O . CYS A 1 264 ? -2.053 -10.225 8.727 1.00 97.75 264 CYS A O 1
ATOM 2102 N N . PHE A 1 265 ? -4.032 -9.433 9.413 1.00 97.94 265 PHE A N 1
ATOM 2103 C CA . PHE A 1 265 ? -3.433 -8.566 10.423 1.00 97.94 265 PHE A CA 1
ATOM 2104 C C . PHE A 1 265 ? -2.912 -9.337 11.644 1.00 97.94 265 PHE A C 1
ATOM 2106 O O . PHE A 1 265 ? -1.941 -8.905 12.265 1.00 97.94 265 PHE A O 1
ATOM 2113 N N . THR A 1 266 ? -3.512 -10.479 11.979 1.00 98.12 266 THR A N 1
ATOM 2114 C CA . THR A 1 266 ? -3.007 -11.363 13.039 1.00 98.12 266 THR A CA 1
ATOM 2115 C C . THR A 1 266 ? -1.678 -11.982 12.620 1.00 98.12 266 THR A C 1
ATOM 2117 O O . THR A 1 266 ? -0.728 -11.924 13.395 1.00 98.12 266 THR A O 1
ATOM 2120 N N . GLU A 1 267 ? -1.546 -12.442 11.369 1.00 97.69 267 GLU A N 1
ATOM 2121 C CA . GLU A 1 267 ? -0.268 -12.948 10.845 1.00 97.69 267 GLU A CA 1
ATOM 2122 C C . GLU A 1 267 ? 0.848 -11.888 10.937 1.00 97.69 267 GLU A C 1
ATOM 2124 O O . GLU A 1 267 ? 1.986 -12.195 11.305 1.00 97.69 267 GLU A O 1
ATOM 2129 N N . LEU A 1 268 ? 0.527 -10.613 10.678 1.00 94.88 268 LEU A N 1
ATOM 2130 C CA . LEU A 1 268 ? 1.473 -9.511 10.871 1.00 94.88 268 LEU A CA 1
ATOM 2131 C C . LEU A 1 268 ? 1.942 -9.384 12.318 1.00 94.88 268 LEU A C 1
ATOM 2133 O O . LEU A 1 268 ? 3.149 -9.273 12.553 1.00 94.88 268 LEU A O 1
ATOM 2137 N N . VAL A 1 269 ? 1.018 -9.390 13.278 1.00 95.50 269 VAL A N 1
ATOM 2138 C CA . VAL A 1 269 ? 1.367 -9.289 14.701 1.00 95.50 269 VAL A CA 1
ATOM 2139 C C . VAL A 1 269 ? 2.183 -10.506 15.141 1.00 95.50 269 VAL A C 1
ATOM 2141 O O . VAL A 1 269 ? 3.238 -10.339 15.750 1.00 95.50 269 VAL A O 1
ATOM 2144 N N . ASP A 1 270 ? 1.772 -11.713 14.761 1.00 96.44 270 ASP A N 1
ATOM 2145 C CA . ASP A 1 270 ? 2.436 -12.962 15.149 1.00 96.44 270 ASP A CA 1
ATOM 2146 C C . ASP A 1 270 ? 3.856 -13.085 14.574 1.00 96.44 270 ASP A C 1
ATOM 2148 O O . ASP A 1 270 ? 4.744 -13.667 15.202 1.00 96.44 270 ASP A O 1
ATOM 2152 N N . SER A 1 271 ? 4.125 -12.470 13.418 1.00 95.06 271 SER A N 1
ATOM 2153 C CA . SER A 1 271 ? 5.480 -12.391 12.853 1.00 95.06 271 SER A CA 1
ATOM 2154 C C . SER A 1 271 ? 6.454 -11.526 13.679 1.00 95.06 271 SER A C 1
ATOM 2156 O O . SER A 1 271 ? 7.678 -11.543 13.468 1.00 95.06 271 SER A O 1
ATOM 2158 N N . GLY A 1 272 ? 5.927 -10.715 14.601 1.00 94.25 272 GLY A N 1
ATOM 2159 C CA . GLY A 1 272 ? 6.668 -9.762 15.421 1.00 94.25 272 GLY A CA 1
ATOM 2160 C C . GLY A 1 272 ? 7.197 -8.540 14.659 1.00 94.25 272 GLY A C 1
ATOM 2161 O O . GLY A 1 272 ? 8.064 -7.826 15.170 1.00 94.25 272 GLY A O 1
ATOM 2162 N N . ILE A 1 273 ? 6.784 -8.319 13.401 1.00 90.75 273 ILE A N 1
ATOM 2163 C CA . ILE A 1 273 ? 7.251 -7.167 12.610 1.00 90.75 273 ILE A CA 1
ATOM 2164 C C . ILE A 1 273 ? 6.695 -5.848 13.157 1.00 90.75 273 ILE A C 1
ATOM 2166 O O . ILE A 1 273 ? 7.368 -4.820 13.077 1.00 90.75 273 ILE A O 1
ATOM 2170 N N . VAL A 1 274 ? 5.492 -5.887 13.741 1.00 89.50 274 VAL A N 1
ATOM 2171 C CA . VAL A 1 274 ? 4.755 -4.714 14.229 1.00 89.50 274 VAL A CA 1
ATOM 2172 C C . VAL A 1 274 ? 5.504 -4.038 15.381 1.00 89.50 274 VAL A C 1
ATOM 2174 O O . VAL A 1 274 ? 5.538 -2.813 15.467 1.00 89.50 274 VAL A O 1
ATOM 2177 N N . GLU A 1 275 ? 6.176 -4.820 16.224 1.00 88.06 275 GLU A N 1
ATOM 2178 C CA . GLU A 1 275 ? 7.004 -4.334 17.328 1.00 88.06 275 GLU A CA 1
ATOM 2179 C C . GLU A 1 275 ? 8.386 -3.854 16.863 1.00 88.06 275 GLU A C 1
ATOM 2181 O O . GLU A 1 275 ? 8.995 -3.001 17.510 1.00 88.06 275 GLU A O 1
ATOM 2186 N N . ARG A 1 276 ? 8.899 -4.402 15.754 1.00 86.88 276 ARG A N 1
ATOM 2187 C CA . ARG A 1 276 ? 10.237 -4.085 15.223 1.00 86.88 276 ARG A CA 1
ATOM 2188 C C . ARG A 1 276 ? 10.245 -2.877 14.291 1.00 86.88 276 ARG A C 1
ATOM 2190 O O . ARG A 1 276 ? 11.270 -2.206 14.190 1.00 86.88 276 ARG A O 1
ATOM 2197 N N . SER A 1 277 ? 9.137 -2.605 13.605 1.00 80.19 277 SER A N 1
ATOM 2198 C CA . SER A 1 277 ? 9.047 -1.559 12.588 1.00 80.19 277 SER A CA 1
ATOM 2199 C C . SER A 1 277 ? 7.816 -0.681 12.786 1.00 80.19 277 SER A C 1
ATOM 2201 O O . SER A 1 277 ? 6.669 -1.126 12.758 1.00 80.19 277 SER A O 1
ATOM 2203 N N . SER A 1 278 ? 8.061 0.623 12.919 1.00 78.12 278 SER A N 1
ATOM 2204 C CA . SER A 1 278 ? 7.015 1.632 13.100 1.00 78.12 278 SER A CA 1
ATOM 2205 C C . SER A 1 278 ? 6.100 1.795 11.879 1.00 78.12 278 SER A C 1
ATOM 2207 O O . SER A 1 278 ? 5.013 2.365 12.018 1.00 78.12 278 SER A O 1
ATOM 2209 N N . ASN A 1 279 ? 6.500 1.268 10.714 1.00 75.56 279 ASN A N 1
ATOM 2210 C CA . ASN A 1 279 ? 5.720 1.306 9.475 1.00 75.56 279 ASN A CA 1
ATOM 2211 C C . ASN A 1 279 ? 4.441 0.459 9.565 1.00 75.56 279 ASN A C 1
ATOM 2213 O O . ASN A 1 279 ? 3.435 0.814 8.956 1.00 75.56 279 ASN A O 1
ATOM 2217 N N . PHE A 1 280 ? 4.440 -0.601 10.381 1.00 80.50 280 PHE A N 1
ATOM 2218 C CA . PHE A 1 280 ? 3.308 -1.528 10.516 1.00 80.50 280 PHE A CA 1
ATOM 2219 C C . PHE A 1 280 ? 2.430 -1.250 11.732 1.00 80.50 280 PHE A C 1
ATOM 2221 O O . PHE A 1 280 ? 1.476 -1.975 11.992 1.00 80.50 280 PHE A O 1
ATOM 2228 N N . GLY A 1 281 ? 2.699 -0.193 12.495 1.00 75.44 281 GLY A N 1
ATOM 2229 C CA . GLY A 1 281 ? 1.984 0.029 13.748 1.00 75.44 281 GLY A CA 1
ATOM 2230 C C . GLY A 1 281 ? 0.499 0.417 13.595 1.00 75.44 281 GLY A C 1
ATOM 2231 O O . GLY A 1 281 ? -0.233 0.403 14.582 1.00 75.44 281 GLY A O 1
ATOM 2232 N N . LEU A 1 282 ? 0.025 0.722 12.377 1.00 80.44 282 LEU A N 1
ATOM 2233 C CA . LEU A 1 282 ? -1.414 0.848 12.088 1.00 80.44 282 LEU A CA 1
ATOM 2234 C C . LEU A 1 282 ? -2.144 -0.508 12.065 1.00 80.44 282 LEU A C 1
ATOM 2236 O O . LEU A 1 282 ? -3.367 -0.527 12.121 1.00 80.44 282 LEU A O 1
ATOM 2240 N N . THR A 1 283 ? -1.429 -1.636 12.084 1.00 89.62 283 THR A N 1
ATOM 2241 C CA . THR A 1 283 ? -2.030 -2.980 12.152 1.00 89.62 283 THR A CA 1
ATOM 2242 C C . THR A 1 283 ? -2.933 -3.137 13.380 1.00 89.62 283 THR A C 1
ATOM 2244 O O . THR A 1 283 ? -4.043 -3.644 13.263 1.00 89.62 283 THR A O 1
ATOM 2247 N N . HIS A 1 284 ? -2.526 -2.617 14.548 1.00 94.19 284 HIS A N 1
ATOM 2248 C CA . HIS A 1 284 ? -3.369 -2.630 15.753 1.00 94.19 284 HIS A CA 1
ATOM 2249 C C . HIS A 1 284 ? -4.661 -1.816 15.584 1.00 94.19 284 HIS A C 1
ATOM 2251 O O . HIS A 1 284 ? -5.696 -2.185 16.131 1.00 94.19 284 HIS A O 1
ATOM 2257 N N . PHE A 1 285 ? -4.613 -0.714 14.828 1.00 93.12 285 PHE A N 1
ATOM 2258 C CA . PHE A 1 285 ? -5.810 0.062 14.504 1.00 93.12 285 PHE A CA 1
ATOM 2259 C C . PHE A 1 285 ? -6.748 -0.749 13.607 1.00 93.12 285 PHE A C 1
ATOM 2261 O O . PHE A 1 285 ? -7.929 -0.864 13.915 1.00 93.12 285 PHE A O 1
ATOM 2268 N N . ASN A 1 286 ? -6.220 -1.365 12.550 1.00 94.12 286 ASN A N 1
ATOM 2269 C CA . ASN A 1 286 ? -7.033 -2.141 11.620 1.00 94.12 286 ASN A CA 1
ATOM 2270 C C . ASN A 1 286 ? -7.650 -3.388 12.275 1.00 94.12 286 ASN A C 1
ATOM 2272 O O . ASN A 1 286 ? -8.821 -3.669 12.040 1.00 94.12 286 ASN A O 1
ATOM 2276 N N . LEU A 1 287 ? -6.912 -4.086 13.150 1.00 97.62 287 LEU A N 1
ATOM 2277 C CA . LEU A 1 287 ? -7.454 -5.186 13.962 1.00 97.62 287 LEU A CA 1
ATOM 2278 C C . LEU A 1 287 ? -8.607 -4.716 14.843 1.00 97.62 287 LEU A C 1
ATOM 2280 O O . LEU A 1 287 ? -9.658 -5.349 14.863 1.00 97.62 287 LEU A O 1
ATOM 2284 N N . ALA A 1 288 ? -8.439 -3.591 15.542 1.00 97.31 288 ALA A N 1
ATOM 2285 C CA . ALA A 1 288 ? -9.501 -3.030 16.367 1.00 97.31 288 ALA A CA 1
ATOM 2286 C C . ALA A 1 288 ? -10.772 -2.727 15.561 1.00 97.31 288 ALA A C 1
ATOM 2288 O O . ALA A 1 288 ? -11.872 -3.062 16.001 1.00 97.31 288 ALA A O 1
ATOM 2289 N N . ILE A 1 289 ? -10.623 -2.121 14.378 1.00 97.44 289 ILE A N 1
ATOM 2290 C CA . ILE A 1 289 ? -11.751 -1.864 13.478 1.00 97.44 289 ILE A CA 1
ATOM 2291 C C . ILE A 1 289 ? -12.404 -3.182 13.054 1.00 97.44 289 ILE A C 1
ATOM 2293 O O . ILE A 1 289 ? -13.610 -3.327 13.227 1.00 97.44 289 ILE A O 1
ATOM 2297 N N . ALA A 1 290 ? -11.628 -4.149 12.560 1.00 97.88 290 ALA A N 1
ATOM 2298 C CA . ALA A 1 290 ? -12.155 -5.416 12.062 1.00 97.88 290 ALA A CA 1
ATOM 2299 C C . ALA A 1 290 ? -12.919 -6.196 13.148 1.00 97.88 290 ALA A C 1
ATOM 2301 O O . ALA A 1 290 ? -14.060 -6.592 12.923 1.00 97.88 290 ALA A O 1
ATOM 2302 N N . TYR A 1 291 ? -12.351 -6.323 14.356 1.00 98.62 291 TYR A N 1
ATOM 2303 C CA . TYR A 1 291 ? -13.035 -6.942 15.498 1.00 98.62 291 TYR A CA 1
ATOM 2304 C C . TYR A 1 291 ? -14.298 -6.179 15.911 1.00 98.62 291 TYR A C 1
ATOM 2306 O O . TYR A 1 291 ? -15.324 -6.786 16.203 1.00 98.62 291 TYR A O 1
ATOM 2314 N N . GLY A 1 292 ? -14.258 -4.844 15.893 1.00 97.69 292 GLY A N 1
ATOM 2315 C CA . GLY A 1 292 ? -15.435 -4.027 16.173 1.00 97.69 292 GLY A CA 1
ATOM 2316 C C . GLY A 1 292 ? -16.563 -4.203 15.153 1.00 97.69 292 GLY A C 1
ATOM 2317 O O . GLY A 1 292 ? -17.729 -4.139 15.535 1.00 97.69 292 GLY A O 1
ATOM 2318 N N . LEU A 1 293 ? -16.232 -4.439 13.880 1.00 97.38 293 LEU A N 1
ATOM 2319 C CA . LEU A 1 293 ? -17.203 -4.644 12.799 1.00 97.38 293 LEU A CA 1
ATOM 2320 C C . LEU A 1 293 ? -17.855 -6.033 12.828 1.00 97.38 293 LEU A C 1
ATOM 2322 O O . LEU A 1 293 ? -19.005 -6.151 12.412 1.00 97.38 293 LEU A O 1
ATOM 2326 N N . ILE A 1 294 ? -17.182 -7.045 13.384 1.00 97.81 294 ILE A N 1
ATOM 2327 C CA . ILE A 1 294 ? -17.798 -8.347 13.717 1.00 97.81 294 ILE A CA 1
ATOM 2328 C C . ILE A 1 294 ? -18.415 -8.378 15.125 1.00 97.81 294 ILE A C 1
ATOM 2330 O O . ILE A 1 294 ? -18.771 -9.442 15.623 1.00 97.81 294 ILE A O 1
ATOM 2334 N N . GLU A 1 295 ? -18.540 -7.213 15.771 1.00 97.44 295 GLU A N 1
ATOM 2335 C CA . GLU A 1 295 ? -19.148 -7.024 17.096 1.00 97.44 295 GLU A CA 1
ATOM 2336 C C . GLU A 1 295 ? -18.417 -7.744 18.252 1.00 97.44 295 GLU A C 1
ATOM 2338 O O . GLU A 1 295 ? -18.945 -7.854 19.363 1.00 97.44 295 GLU A O 1
ATOM 2343 N N . ASP A 1 296 ? -17.159 -8.149 18.047 1.00 98.12 296 ASP A N 1
ATOM 2344 C CA . ASP A 1 296 ? -16.264 -8.616 19.110 1.00 98.12 296 ASP A CA 1
ATOM 2345 C C . ASP A 1 296 ? -15.589 -7.413 19.786 1.00 98.12 296 ASP A C 1
ATOM 2347 O O . ASP A 1 296 ? -14.431 -7.044 19.554 1.00 98.12 296 ASP A O 1
ATOM 2351 N N . PHE A 1 297 ? -16.370 -6.747 20.634 1.00 97.69 297 PHE A N 1
ATOM 2352 C CA . PHE A 1 297 ? -15.916 -5.552 21.338 1.00 97.69 297 PHE A CA 1
ATOM 2353 C C . PHE A 1 297 ? -14.843 -5.837 22.397 1.00 97.69 297 PHE A C 1
ATOM 2355 O O . PHE A 1 297 ? -14.134 -4.910 22.790 1.00 97.69 297 PHE A O 1
ATOM 2362 N N . GLU A 1 298 ? -14.699 -7.088 22.846 1.00 97.75 298 GLU A N 1
ATOM 2363 C CA . GLU A 1 298 ? -13.647 -7.479 23.785 1.00 97.75 298 GLU A CA 1
ATOM 2364 C C . GLU A 1 298 ? -12.284 -7.459 23.090 1.00 97.75 298 GLU A C 1
ATOM 2366 O O . GLU A 1 298 ? -11.367 -6.784 23.564 1.00 97.75 298 GLU A O 1
ATOM 2371 N N . GLN A 1 299 ? -12.160 -8.101 21.924 1.00 98.19 299 GLN A N 1
ATOM 2372 C CA . GLN A 1 299 ? -10.921 -8.053 21.144 1.00 98.19 299 GLN A CA 1
ATOM 2373 C C . GLN A 1 299 ? -10.644 -6.658 20.586 1.00 98.19 299 GLN A C 1
ATOM 2375 O O . GLN A 1 299 ? -9.506 -6.187 20.632 1.00 98.19 299 GLN A O 1
ATOM 2380 N N . CYS A 1 300 ? -11.680 -5.950 20.125 1.00 98.12 300 CYS A N 1
ATOM 2381 C CA . CYS A 1 300 ? -11.556 -4.551 19.715 1.00 98.12 300 CYS A CA 1
ATOM 2382 C C . CYS A 1 300 ? -10.881 -3.705 20.807 1.00 98.12 300 CYS A C 1
ATOM 2384 O O . CYS A 1 300 ? -9.912 -2.990 20.544 1.00 98.12 300 CYS A O 1
ATOM 2386 N N . GLU A 1 301 ? -11.335 -3.833 22.055 1.00 97.69 301 GLU A N 1
ATOM 2387 C CA . GLU A 1 301 ? -10.752 -3.110 23.180 1.00 97.69 301 GLU A CA 1
ATOM 2388 C C . GLU A 1 301 ? -9.295 -3.482 23.438 1.00 97.69 301 GLU A C 1
ATOM 2390 O O . GLU A 1 301 ? -8.484 -2.578 23.642 1.00 97.69 301 GLU A O 1
ATOM 2395 N N . VAL A 1 302 ? -8.939 -4.769 23.376 1.00 97.50 302 VAL A N 1
ATOM 2396 C CA . VAL A 1 302 ? -7.554 -5.234 23.553 1.00 97.50 302 VAL A CA 1
ATOM 2397 C C . VAL A 1 302 ? -6.613 -4.514 22.585 1.00 97.50 302 VAL A C 1
ATOM 2399 O O . VAL A 1 302 ? -5.597 -3.941 23.004 1.00 97.50 302 VAL A O 1
ATOM 2402 N N . TRP A 1 303 ? -6.965 -4.483 21.298 1.00 96.94 303 TRP A N 1
ATOM 2403 C CA . TRP A 1 303 ? -6.142 -3.851 20.265 1.00 96.94 303 TRP A CA 1
ATOM 2404 C C . TRP A 1 303 ? -6.109 -2.327 20.389 1.00 96.94 303 TRP A C 1
ATOM 2406 O O . TRP A 1 303 ? -5.039 -1.721 20.263 1.00 96.94 303 TRP A O 1
ATOM 2416 N N . LEU A 1 304 ? -7.236 -1.697 20.730 1.00 96.25 304 LEU A N 1
ATOM 2417 C CA . LEU A 1 304 ? -7.282 -0.260 20.997 1.00 96.25 304 LEU A CA 1
ATOM 2418 C C . LEU A 1 304 ? -6.432 0.125 22.215 1.00 96.25 304 LEU A C 1
ATOM 2420 O O . LEU A 1 304 ? -5.664 1.085 22.151 1.00 96.25 304 LEU A O 1
ATOM 2424 N N . SER A 1 305 ? -6.503 -0.632 23.306 1.00 95.31 305 SER A N 1
ATOM 2425 C CA . SER A 1 305 ? -5.705 -0.403 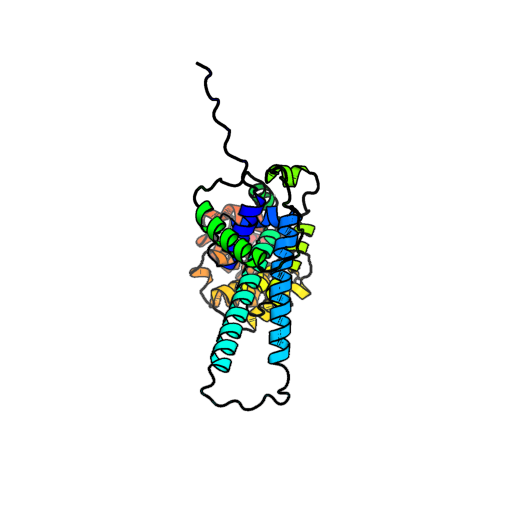24.514 1.00 95.31 305 SER A CA 1
ATOM 2426 C C . SER A 1 305 ? -4.210 -0.559 24.260 1.00 95.31 305 SER A C 1
ATOM 2428 O O . SER A 1 305 ? -3.400 0.228 24.770 1.00 95.31 305 SER A O 1
ATOM 2430 N N . ARG A 1 306 ? -3.827 -1.528 23.424 1.00 92.88 306 ARG A N 1
ATOM 2431 C CA . ARG A 1 306 ? -2.444 -1.692 22.974 1.00 92.88 306 ARG A CA 1
ATOM 2432 C C . ARG A 1 306 ? -1.979 -0.485 22.159 1.00 92.88 306 ARG A C 1
ATOM 2434 O O . ARG A 1 306 ? -0.987 0.152 22.523 1.00 92.88 306 ARG A O 1
ATOM 2441 N N . LEU A 1 307 ? -2.751 -0.092 21.147 1.00 91.19 307 LEU A N 1
ATOM 2442 C CA . LEU A 1 307 ? -2.473 1.080 20.317 1.00 91.19 307 LEU A CA 1
ATOM 2443 C C . LEU A 1 307 ? -2.384 2.374 21.150 1.00 91.19 307 LEU A C 1
ATOM 2445 O O . LEU A 1 307 ? -1.492 3.200 20.940 1.00 91.19 307 LEU A O 1
ATOM 2449 N N . TYR A 1 308 ? -3.263 2.540 22.142 1.00 92.31 308 TYR A N 1
ATOM 2450 C CA . TYR A 1 308 ? -3.280 3.696 23.041 1.00 92.31 308 TYR A CA 1
ATOM 2451 C C . TYR A 1 308 ? -1.986 3.807 23.857 1.00 92.31 308 TYR A C 1
ATOM 2453 O O . TYR A 1 308 ? -1.490 4.917 24.105 1.00 92.31 308 TYR A O 1
ATOM 2461 N N . ARG A 1 309 ? -1.435 2.667 24.289 1.00 90.69 309 ARG A N 1
ATOM 2462 C CA . ARG A 1 309 ? -0.198 2.580 25.073 1.00 90.69 309 ARG A CA 1
ATOM 2463 C C . ARG A 1 309 ? 1.043 2.811 24.213 1.00 90.69 309 ARG A C 1
ATOM 2465 O O . ARG A 1 309 ? 1.916 3.569 24.624 1.00 90.69 309 ARG A O 1
ATOM 2472 N N . GLU A 1 310 ? 1.102 2.191 23.040 1.00 86.50 310 GLU A N 1
ATOM 2473 C CA . GLU A 1 310 ? 2.289 2.178 22.176 1.00 86.50 310 GLU A CA 1
ATOM 2474 C C . GLU A 1 310 ? 2.442 3.455 21.336 1.00 86.50 310 GLU A C 1
ATOM 2476 O O . GLU A 1 310 ? 3.560 3.853 21.010 1.00 86.50 310 GLU A O 1
ATOM 2481 N N . MET A 1 311 ? 1.342 4.156 21.028 1.00 86.19 311 MET A N 1
ATOM 2482 C CA . MET A 1 311 ? 1.363 5.355 20.179 1.00 86.19 311 MET A CA 1
ATOM 2483 C C . MET A 1 311 ? 0.811 6.615 20.863 1.00 86.19 311 MET A C 1
ATOM 2485 O O . MET A 1 311 ? -0.122 7.249 20.353 1.00 86.19 311 MET A O 1
ATOM 2489 N N . PRO A 1 312 ? 1.404 7.072 21.985 1.00 89.25 312 PRO A N 1
ATOM 2490 C CA . PRO A 1 312 ? 0.888 8.219 22.732 1.00 89.25 312 PRO A CA 1
ATOM 2491 C C . PRO A 1 312 ? 0.831 9.509 21.898 1.00 89.25 312 PRO A C 1
ATOM 2493 O O . PRO A 1 312 ? -0.094 10.304 22.049 1.00 89.25 312 PRO A O 1
ATOM 2496 N N . HIS A 1 313 ? 1.767 9.685 20.962 1.00 88.56 313 HIS A N 1
ATOM 2497 C CA . HIS A 1 313 ? 1.864 10.856 20.087 1.00 88.56 313 HIS A CA 1
ATOM 2498 C C . HIS A 1 313 ? 0.837 10.862 18.937 1.00 88.56 313 HIS A C 1
ATOM 2500 O O . HIS A 1 313 ? 0.596 11.916 18.352 1.00 88.56 313 HIS A O 1
ATOM 2506 N N . LYS A 1 314 ? 0.196 9.723 18.626 1.00 86.62 314 LYS A N 1
ATOM 2507 C CA . LYS A 1 314 ? -0.841 9.612 17.579 1.00 86.62 314 LYS A CA 1
ATOM 2508 C C . LYS A 1 314 ? -2.264 9.529 18.132 1.00 86.62 314 LYS A C 1
ATOM 2510 O O . LYS A 1 314 ? -3.206 9.496 17.347 1.00 86.62 314 LYS A O 1
ATOM 2515 N N . ARG A 1 315 ? -2.460 9.553 19.458 1.00 91.25 315 ARG A N 1
ATOM 2516 C CA . ARG A 1 315 ? -3.780 9.373 20.101 1.00 91.25 315 ARG A CA 1
ATOM 2517 C C . ARG A 1 315 ? -4.871 10.280 19.544 1.00 91.25 315 ARG A C 1
ATOM 2519 O O . ARG A 1 315 ? -5.985 9.812 19.352 1.00 91.25 315 ARG A O 1
ATOM 2526 N N . ARG A 1 316 ? -4.563 11.556 19.288 1.00 90.56 316 ARG A N 1
ATOM 2527 C CA . ARG A 1 316 ? -5.530 12.506 18.719 1.00 90.56 316 ARG A CA 1
ATOM 2528 C C . ARG A 1 316 ? -5.937 12.114 17.298 1.00 90.56 316 ARG A C 1
ATOM 2530 O O . ARG A 1 316 ? -7.125 12.049 17.016 1.00 90.56 316 ARG A O 1
ATOM 2537 N N . MET A 1 317 ? -4.953 11.825 16.447 1.00 89.12 317 MET A N 1
ATOM 2538 C CA . MET A 1 317 ? -5.178 11.383 15.070 1.00 89.12 317 MET A CA 1
ATOM 2539 C C . MET A 1 317 ? -6.005 10.093 15.047 1.00 89.12 317 MET A C 1
ATOM 2541 O O . MET A 1 317 ? -6.988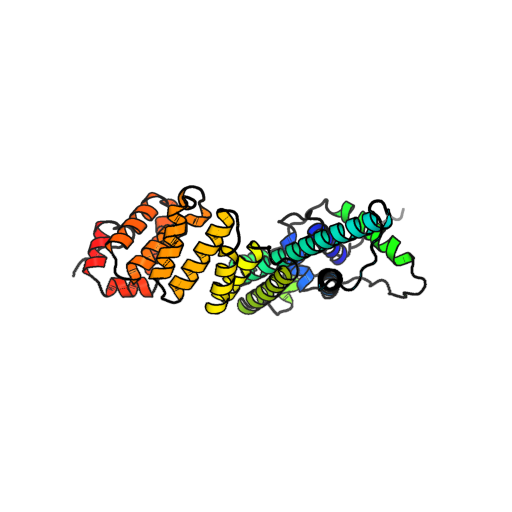 10.019 14.327 1.00 89.12 317 MET A O 1
ATOM 2545 N N . ILE A 1 318 ? -5.662 9.110 15.884 1.00 90.94 318 ILE A N 1
ATOM 2546 C CA . ILE A 1 318 ? -6.403 7.846 15.993 1.00 90.94 318 ILE A CA 1
ATOM 2547 C C . ILE A 1 318 ? -7.850 8.090 16.435 1.00 90.94 318 ILE A C 1
ATOM 2549 O O . ILE A 1 318 ? -8.764 7.549 15.829 1.00 90.94 318 ILE A O 1
ATOM 2553 N N . ALA A 1 319 ? -8.083 8.949 17.432 1.00 90.69 319 ALA A N 1
ATOM 2554 C CA . ALA A 1 319 ? -9.439 9.291 17.866 1.00 90.69 319 ALA A CA 1
ATOM 2555 C C . ALA A 1 319 ? -10.265 9.961 16.753 1.00 90.69 319 ALA A C 1
ATOM 2557 O O . ALA A 1 319 ? -11.467 9.735 16.650 1.00 90.69 319 ALA A O 1
ATOM 2558 N N . GLU A 1 320 ? -9.634 10.809 15.937 1.00 88.94 320 GLU A N 1
ATOM 2559 C CA . GLU A 1 320 ? -10.266 11.418 14.763 1.00 88.94 320 GLU A CA 1
ATOM 2560 C C . GLU A 1 320 ? -10.605 10.354 13.705 1.00 88.94 320 GLU A C 1
ATOM 2562 O O . GLU A 1 320 ? -11.723 10.359 13.201 1.00 88.94 320 GLU A O 1
ATOM 2567 N N . GLN A 1 321 ? -9.705 9.399 13.447 1.00 88.19 321 GLN A N 1
ATOM 2568 C CA . GLN A 1 321 ? -9.939 8.293 12.508 1.00 88.19 321 GLN A CA 1
ATOM 2569 C C . GLN A 1 321 ? -11.045 7.337 12.978 1.00 88.19 321 GLN A C 1
ATOM 2571 O O . GLN A 1 321 ? -11.928 7.013 12.195 1.00 88.19 321 GLN A O 1
ATOM 2576 N N . LEU A 1 322 ? -11.072 6.954 14.262 1.00 91.62 322 LEU A N 1
ATOM 2577 C CA . LEU A 1 322 ? -12.143 6.118 14.829 1.00 91.62 322 LEU A CA 1
ATOM 2578 C C . LEU A 1 322 ? -13.527 6.757 14.654 1.00 91.62 322 LEU A C 1
ATOM 2580 O O . LEU A 1 322 ? -14.495 6.060 14.374 1.00 91.62 322 LEU A O 1
ATOM 2584 N N . ARG A 1 323 ? -13.626 8.084 14.814 1.00 89.12 323 ARG A N 1
ATOM 2585 C CA . ARG A 1 323 ? -14.884 8.819 14.608 1.00 89.12 323 ARG A CA 1
ATOM 2586 C C . ARG A 1 323 ? -15.258 8.967 13.137 1.00 89.12 323 ARG A C 1
ATOM 2588 O O . ARG A 1 323 ? -16.442 9.034 12.835 1.00 89.12 323 ARG A O 1
ATOM 2595 N N . ALA A 1 324 ? -14.268 9.082 12.256 1.00 88.38 324 ALA A N 1
ATOM 2596 C CA . ALA A 1 324 ? -14.482 9.229 10.820 1.00 88.38 324 ALA A CA 1
ATOM 2597 C C . ALA A 1 324 ? -14.819 7.898 10.128 1.00 88.38 324 ALA A C 1
ATOM 2599 O O . ALA A 1 324 ? -15.374 7.916 9.035 1.00 88.38 324 ALA A O 1
ATOM 2600 N N . HIS A 1 325 ? -14.496 6.759 10.747 1.00 91.12 325 HIS A N 1
ATOM 2601 C CA . HIS A 1 325 ? -14.785 5.442 10.194 1.00 91.12 325 HIS A CA 1
ATOM 2602 C C . HIS A 1 325 ? -16.283 5.106 10.312 1.00 91.12 325 HIS A C 1
ATOM 2604 O O . HIS A 1 325 ? -16.726 4.537 11.312 1.00 91.12 325 HIS A O 1
ATOM 2610 N N . GLU A 1 326 ? -17.050 5.434 9.271 1.00 91.25 326 GLU A N 1
ATOM 2611 C CA . GLU A 1 326 ? -18.521 5.371 9.213 1.00 91.25 326 GLU A CA 1
ATOM 2612 C C . GLU A 1 326 ? -19.090 4.045 9.735 1.00 91.25 326 GLU A C 1
ATOM 2614 O O . GLU A 1 326 ? -19.776 4.038 10.757 1.00 91.25 326 GLU A O 1
ATOM 2619 N N . TYR A 1 327 ? -18.694 2.909 9.152 1.00 91.94 327 TYR A N 1
ATOM 2620 C CA . TYR A 1 327 ? -19.203 1.591 9.559 1.00 91.94 327 TYR A CA 1
ATOM 2621 C C . TYR A 1 327 ? -18.926 1.237 11.026 1.00 91.94 327 TYR A C 1
ATOM 2623 O O . TYR A 1 327 ? -19.740 0.586 11.686 1.00 91.94 327 TYR A O 1
ATOM 2631 N N . PHE A 1 328 ? -17.784 1.668 11.564 1.00 93.69 328 PHE A N 1
ATOM 2632 C CA . PHE A 1 328 ? -17.409 1.388 12.949 1.00 93.69 328 PHE A CA 1
ATOM 2633 C C . PHE A 1 328 ? -18.211 2.280 13.900 1.00 93.69 328 PHE A C 1
ATOM 2635 O O . PHE A 1 328 ? -18.761 1.795 14.889 1.00 93.69 328 PHE A O 1
ATOM 2642 N N . ALA A 1 329 ? -18.342 3.568 13.571 1.00 92.44 329 ALA A N 1
ATOM 2643 C CA . ALA A 1 329 ? -19.151 4.514 14.331 1.00 92.44 329 ALA A CA 1
ATOM 2644 C C . ALA A 1 329 ? -20.633 4.101 14.363 1.00 92.44 329 ALA A C 1
ATOM 2646 O O . ALA A 1 329 ? -21.249 4.106 15.430 1.00 92.44 329 ALA A O 1
ATOM 2647 N N . GLU A 1 330 ? -21.192 3.680 13.227 1.00 93.75 330 GLU A N 1
ATOM 2648 C CA . GLU A 1 330 ? -22.559 3.160 13.130 1.00 93.75 330 GLU A CA 1
ATOM 2649 C C . GLU A 1 330 ? -22.748 1.870 13.930 1.00 93.75 330 GLU A C 1
ATOM 2651 O O . GLU A 1 330 ? -23.736 1.710 14.653 1.00 93.75 330 GLU A O 1
ATOM 2656 N N . THR A 1 331 ? -21.794 0.942 13.842 1.00 94.69 331 THR A N 1
ATOM 2657 C CA . THR A 1 331 ? -21.827 -0.306 14.615 1.00 94.69 331 THR A CA 1
ATOM 2658 C C . THR A 1 331 ? -21.782 -0.025 16.110 1.00 94.69 331 THR A C 1
ATOM 2660 O O . THR A 1 331 ? -22.581 -0.587 16.859 1.00 94.69 331 THR A O 1
ATOM 2663 N N . LEU A 1 332 ? -20.952 0.919 16.552 1.00 93.44 332 LEU A N 1
ATOM 2664 C CA . LEU A 1 332 ? -20.885 1.300 17.957 1.00 93.44 332 LEU A CA 1
ATOM 2665 C C . LEU A 1 332 ? -22.161 2.013 18.435 1.00 93.44 332 LEU A C 1
ATOM 2667 O O . LEU A 1 332 ? -22.633 1.740 19.538 1.00 93.44 332 LEU A O 1
ATOM 2671 N N . ALA A 1 333 ? -22.766 2.864 17.601 1.00 92.19 333 ALA A N 1
ATOM 2672 C CA . ALA A 1 333 ? -24.024 3.548 17.912 1.00 92.19 333 ALA A CA 1
ATOM 2673 C C . ALA A 1 333 ? -25.201 2.572 18.099 1.00 92.19 333 ALA A C 1
ATOM 2675 O O . ALA A 1 333 ? -26.074 2.801 18.939 1.00 92.19 333 ALA A O 1
ATOM 2676 N N . ARG A 1 334 ? -25.206 1.450 17.366 1.00 95.44 334 ARG A N 1
ATOM 2677 C CA . ARG A 1 334 ? -26.178 0.355 17.542 1.00 95.44 334 ARG A CA 1
ATOM 2678 C C . ARG A 1 334 ? -25.954 -0.450 18.829 1.00 95.44 334 ARG A C 1
ATOM 2680 O O . ARG A 1 334 ? -26.871 -1.136 19.278 1.00 95.44 334 ARG A O 1
ATOM 2687 N N . HIS A 1 335 ? -24.790 -0.308 19.469 1.00 95.94 335 HIS A N 1
ATOM 2688 C CA . HIS A 1 335 ? -24.392 -1.049 20.667 1.00 95.94 335 HIS A CA 1
ATOM 2689 C C . HIS A 1 335 ? -24.012 -0.126 21.847 1.00 95.94 335 HIS A C 1
ATOM 2691 O O . HIS A 1 335 ? -22.849 -0.083 22.257 1.00 95.94 335 HIS A O 1
ATOM 2697 N N . PRO A 1 336 ? -24.979 0.546 22.512 1.00 93.38 336 PRO A N 1
ATOM 2698 C CA . PRO A 1 336 ? -24.691 1.481 23.610 1.00 93.38 336 PRO A CA 1
ATOM 2699 C C . PRO A 1 336 ? -23.917 0.867 24.788 1.00 93.38 336 PRO A C 1
ATOM 2701 O O . PRO A 1 336 ? -23.145 1.547 25.464 1.00 93.38 336 PRO A O 1
ATOM 2704 N N . ARG A 1 337 ? -24.102 -0.438 25.044 1.00 94.38 337 ARG A N 1
ATOM 2705 C CA . ARG A 1 337 ? -23.336 -1.168 26.069 1.00 94.38 337 ARG A CA 1
ATOM 2706 C C . ARG A 1 337 ? -21.860 -1.290 25.695 1.00 94.38 337 ARG A C 1
ATOM 2708 O O . ARG A 1 337 ? -21.016 -1.079 26.559 1.00 94.38 337 ARG A O 1
ATOM 2715 N N . ALA A 1 338 ? -21.561 -1.579 24.429 1.00 94.69 338 ALA A N 1
ATOM 2716 C CA . ALA A 1 338 ? -20.195 -1.635 23.920 1.00 94.69 338 ALA A CA 1
ATOM 2717 C C . ALA A 1 338 ? -19.545 -0.247 23.927 1.00 94.69 338 ALA A C 1
ATOM 2719 O O . ALA A 1 338 ? -18.414 -0.097 24.379 1.00 94.69 338 ALA A O 1
ATOM 2720 N N . GLN A 1 339 ? -20.289 0.792 23.533 1.00 93.88 339 GLN A N 1
ATOM 2721 C CA . GLN A 1 339 ? -19.813 2.173 23.611 1.00 93.88 339 GLN A CA 1
ATOM 2722 C C . GLN A 1 339 ? -19.413 2.558 25.037 1.00 93.88 339 GLN A C 1
ATOM 2724 O O . GLN A 1 339 ? -18.332 3.104 25.251 1.00 93.88 339 GLN A O 1
ATOM 2729 N N . ARG A 1 340 ? -20.256 2.238 26.025 1.00 94.31 340 ARG A N 1
ATOM 2730 C CA . ARG A 1 340 ? -19.944 2.474 27.437 1.00 94.31 340 ARG A CA 1
ATOM 2731 C C . ARG A 1 340 ? -18.734 1.659 27.900 1.00 94.31 340 ARG A C 1
ATOM 2733 O O . ARG A 1 340 ? -17.860 2.209 28.558 1.00 94.31 340 ARG A O 1
ATOM 2740 N N . PHE A 1 341 ? -18.663 0.385 27.520 1.00 95.88 341 PHE A N 1
ATOM 2741 C CA . PHE A 1 341 ? -17.539 -0.499 27.831 1.00 95.88 341 PHE A CA 1
ATOM 2742 C C . PHE A 1 341 ? -16.196 0.055 27.323 1.00 95.88 341 PHE A C 1
ATOM 2744 O O . PHE A 1 341 ? -15.222 0.084 28.082 1.00 95.88 341 PHE A O 1
ATOM 2751 N N . LEU A 1 342 ? -16.161 0.548 26.079 1.00 95.69 342 LEU A N 1
ATOM 2752 C CA . LEU A 1 342 ? -14.984 1.193 25.495 1.00 95.69 342 LEU A CA 1
ATOM 2753 C C . LEU A 1 342 ? -14.689 2.549 26.151 1.00 95.69 342 LEU A C 1
ATOM 2755 O O . LEU A 1 342 ? -13.529 2.850 26.413 1.00 95.69 342 LEU A O 1
ATOM 2759 N N . ALA A 1 343 ? -15.705 3.352 26.474 1.00 94.25 343 ALA A N 1
ATOM 2760 C CA . ALA A 1 343 ? -15.535 4.647 27.141 1.00 94.25 343 ALA A CA 1
ATOM 2761 C C . ALA A 1 343 ? -14.981 4.534 28.567 1.00 94.25 343 ALA A C 1
ATOM 2763 O O . ALA A 1 343 ? -14.162 5.354 28.977 1.00 94.25 343 ALA A O 1
ATOM 2764 N N . GLU A 1 344 ? -15.368 3.498 29.311 1.00 94.62 344 GLU A N 1
ATOM 2765 C CA . GLU A 1 344 ? -14.845 3.235 30.656 1.00 94.62 344 GLU A CA 1
ATOM 2766 C C . GLU A 1 344 ? -13.345 2.881 30.641 1.00 94.62 344 GLU A C 1
ATOM 2768 O O . GLU A 1 344 ? -12.626 3.216 31.582 1.00 94.62 344 GLU A O 1
ATOM 2773 N N . ARG A 1 345 ? -12.850 2.246 29.569 1.00 94.88 345 ARG A N 1
ATOM 2774 C CA . ARG A 1 345 ? -11.443 1.815 29.435 1.00 94.88 345 ARG A CA 1
ATOM 2775 C C . ARG A 1 345 ? -10.571 2.811 28.677 1.00 94.88 345 ARG A C 1
ATOM 2777 O O . ARG A 1 345 ? -9.402 2.999 29.006 1.00 94.88 345 ARG A O 1
ATOM 2784 N N . LEU A 1 346 ? -11.148 3.475 27.680 1.00 94.56 346 LEU A N 1
ATOM 2785 C CA . LEU A 1 346 ? -10.479 4.390 26.758 1.00 94.56 346 LEU A CA 1
ATOM 2786 C C . LEU A 1 346 ? -11.220 5.738 26.681 1.00 94.56 346 LEU A C 1
ATOM 2788 O O . LEU A 1 346 ? -11.604 6.179 25.591 1.00 94.56 346 LEU A O 1
ATOM 2792 N N . PRO A 1 347 ? -11.365 6.462 27.809 1.00 89.88 347 PRO A N 1
ATOM 2793 C CA . PRO A 1 347 ? -12.155 7.697 27.874 1.00 89.88 347 PRO A CA 1
ATOM 2794 C C . PRO A 1 347 ? -11.609 8.815 26.974 1.00 89.88 347 PRO A C 1
ATOM 2796 O O . PRO A 1 347 ? -12.340 9.706 26.553 1.00 89.88 347 PRO A O 1
ATOM 2799 N N . GLY A 1 348 ? -10.311 8.775 26.646 1.00 86.56 348 GLY A N 1
ATOM 2800 C CA . GLY A 1 348 ? -9.690 9.735 25.730 1.00 86.56 348 GLY A CA 1
ATOM 2801 C C . GLY A 1 348 ? -10.080 9.548 24.259 1.00 86.56 348 GLY A C 1
ATOM 2802 O O . GLY A 1 348 ? -9.857 10.456 23.458 1.00 86.56 348 GLY A O 1
ATOM 2803 N N . TRP A 1 349 ? -10.625 8.387 23.890 1.00 92.69 349 TRP A N 1
ATOM 2804 C CA . TRP A 1 349 ? -11.073 8.077 22.529 1.00 92.69 349 TRP A CA 1
ATOM 2805 C C . TRP A 1 349 ? -12.593 8.013 22.424 1.00 92.69 349 TRP A C 1
ATOM 2807 O O . TRP A 1 349 ? -13.146 8.492 21.433 1.00 92.69 349 TRP A O 1
ATOM 2817 N N . PHE A 1 350 ? -13.257 7.521 23.469 1.00 90.56 350 PHE A N 1
ATOM 2818 C CA . PHE A 1 350 ? -14.707 7.403 23.535 1.00 90.56 350 PHE A CA 1
ATOM 2819 C C . PHE A 1 350 ? -15.226 8.231 24.714 1.00 90.56 350 PHE A C 1
ATOM 2821 O O . PHE A 1 350 ? -15.131 7.788 25.859 1.00 90.56 350 PHE A O 1
ATOM 2828 N N . PRO A 1 351 ? -15.745 9.448 24.476 1.00 80.44 351 PRO A N 1
ATOM 2829 C CA . PRO A 1 351 ? -16.332 10.234 25.548 1.00 80.44 351 PRO A CA 1
ATOM 2830 C C . PRO A 1 351 ? -17.588 9.529 26.071 1.00 80.44 351 PRO A C 1
ATOM 2832 O O . PRO A 1 351 ? -18.422 9.063 25.290 1.00 80.44 351 PRO A O 1
ATOM 2835 N N . ILE A 1 352 ? -17.732 9.467 27.395 1.00 74.56 352 ILE A N 1
ATOM 2836 C CA . ILE A 1 352 ? -18.983 9.048 28.028 1.00 74.56 352 ILE A CA 1
ATOM 2837 C C . ILE A 1 352 ? -20.001 10.142 27.705 1.00 74.56 352 ILE A C 1
ATOM 2839 O O . ILE A 1 352 ? -19.830 11.285 28.122 1.00 74.56 352 ILE A O 1
ATOM 2843 N N . ALA A 1 353 ? -21.023 9.818 26.914 1.00 60.88 353 ALA A N 1
ATOM 2844 C CA . ALA A 1 353 ? -22.161 10.710 26.776 1.00 60.88 353 ALA A CA 1
ATOM 2845 C C . ALA A 1 353 ? -22.855 10.763 28.142 1.00 60.88 353 ALA A C 1
ATOM 2847 O O . ALA A 1 353 ? -23.348 9.737 28.619 1.00 60.88 353 ALA A O 1
ATOM 2848 N N . ASP A 1 354 ? -22.845 11.931 28.784 1.00 48.69 354 ASP A N 1
ATOM 2849 C CA . ASP A 1 354 ? -23.674 12.165 29.958 1.00 48.69 354 ASP A CA 1
ATOM 2850 C C . ASP A 1 354 ? -25.124 11.897 29.546 1.00 48.69 354 ASP A C 1
ATOM 2852 O O . ASP A 1 354 ? -25.670 12.546 28.652 1.00 48.69 354 ASP A O 1
ATOM 2856 N N . VAL A 1 355 ? -25.717 10.868 30.146 1.00 42.75 355 VAL A N 1
ATOM 2857 C CA . VAL A 1 355 ? -27.134 10.551 29.982 1.00 42.75 355 VAL A CA 1
ATOM 2858 C C . VAL A 1 355 ? -27.911 11.735 30.560 1.00 42.75 355 VAL A C 1
ATOM 2860 O O . VAL A 1 355 ? -27.922 11.910 31.779 1.00 42.75 355 VAL A O 1
ATOM 2863 N N . ILE A 1 356 ? -28.495 12.564 29.689 1.00 34.56 356 ILE A N 1
ATOM 2864 C CA . ILE A 1 356 ? -29.512 13.563 30.058 1.00 34.56 356 ILE A CA 1
ATOM 2865 C C . ILE A 1 356 ? -30.852 12.856 30.227 1.00 34.56 356 ILE A C 1
ATOM 2867 O O . ILE A 1 356 ? -31.205 12.058 29.326 1.00 34.56 356 ILE A O 1
#

Radius of gyration: 26.96 Å; chains: 1; bounding box: 68×80×75 Å